Protein AF-A0A2S6TN36-F1 (afdb_monomer)

Radius of gyration: 25.81 Å; Cα contacts (8 Å, |Δi|>4): 346; chains: 1; bounding box: 67×60×68 Å

pLDDT: mean 84.04, std 7.65, range [55.16, 95.88]

Structure (mmCIF, N/CA/C/O backbone):
data_AF-A0A2S6TN36-F1
#
_entry.id   AF-A0A2S6TN36-F1
#
loop_
_atom_site.group_PDB
_atom_site.id
_atom_site.type_symbol
_atom_site.label_atom_id
_atom_site.label_alt_id
_atom_site.label_comp_id
_atom_site.label_asym_id
_atom_site.label_entity_id
_atom_site.label_seq_id
_atom_site.pdbx_PDB_ins_code
_atom_site.Cartn_x
_atom_site.Cartn_y
_atom_site.Cartn_z
_atom_site.occupancy
_atom_site.B_iso_or_equiv
_atom_site.auth_seq_id
_atom_site.auth_comp_id
_atom_site.auth_asym_id
_atom_site.auth_atom_id
_atom_site.pdbx_PDB_model_num
ATOM 1 N N . MET A 1 1 ? -30.135 15.710 3.992 1.00 55.16 1 MET A N 1
ATOM 2 C CA . MET A 1 1 ? -29.813 14.956 2.765 1.00 55.16 1 MET A CA 1
ATOM 3 C C . MET A 1 1 ? -31.102 14.691 2.030 1.00 55.16 1 MET A C 1
ATOM 5 O O . MET A 1 1 ? -32.088 14.342 2.669 1.00 55.16 1 MET A O 1
ATOM 9 N N . THR A 1 2 ? -31.108 14.921 0.726 1.00 71.19 2 THR A N 1
ATOM 10 C CA . THR A 1 2 ? -32.263 14.632 -0.133 1.00 71.19 2 THR A CA 1
ATOM 11 C C . THR A 1 2 ? -32.357 13.126 -0.406 1.00 71.19 2 THR A C 1
ATOM 13 O O . THR A 1 2 ? -31.357 12.411 -0.353 1.00 71.19 2 THR A O 1
ATOM 16 N N . GLU A 1 3 ? -33.552 12.616 -0.699 1.00 70.38 3 GLU A N 1
ATOM 17 C CA . GLU A 1 3 ? -33.799 11.188 -0.969 1.00 70.38 3 GLU A CA 1
ATOM 18 C C . GLU A 1 3 ? -32.934 10.645 -2.130 1.00 70.38 3 GLU A C 1
ATOM 20 O O . GLU A 1 3 ? -32.438 9.517 -2.090 1.00 70.38 3 GLU A O 1
ATOM 25 N N . ALA A 1 4 ? -32.641 11.499 -3.116 1.00 69.06 4 ALA A N 1
ATOM 26 C CA . ALA A 1 4 ? -31.731 11.206 -4.222 1.00 69.06 4 ALA A CA 1
ATOM 27 C C . ALA A 1 4 ? -30.261 11.039 -3.783 1.00 69.06 4 ALA A C 1
ATOM 29 O O . ALA A 1 4 ? -29.560 10.168 -4.303 1.00 69.06 4 ALA A O 1
ATOM 30 N N . GLU A 1 5 ? -29.782 11.831 -2.817 1.00 67.56 5 GLU A N 1
ATOM 31 C CA . GLU A 1 5 ? -28.425 11.688 -2.266 1.00 67.56 5 GLU A CA 1
ATOM 32 C C . GLU A 1 5 ? -28.276 10.374 -1.498 1.00 67.56 5 GLU A C 1
ATOM 34 O O . GLU A 1 5 ? -27.270 9.684 -1.661 1.00 67.56 5 GLU A O 1
ATOM 39 N N . ASN A 1 6 ? -29.306 9.994 -0.739 1.00 72.19 6 ASN A N 1
ATOM 40 C CA . ASN A 1 6 ? -29.321 8.757 0.038 1.00 72.19 6 ASN A CA 1
ATOM 41 C C . ASN A 1 6 ? -29.332 7.516 -0.878 1.00 72.19 6 ASN A C 1
ATOM 43 O O . ASN A 1 6 ? -28.585 6.560 -0.669 1.00 72.19 6 ASN A O 1
ATOM 47 N N . ASN A 1 7 ? -30.107 7.551 -1.969 1.00 76.50 7 ASN A N 1
ATOM 48 C CA . ASN A 1 7 ? -30.096 6.491 -2.983 1.00 76.50 7 ASN A CA 1
ATOM 49 C C . ASN A 1 7 ? -28.749 6.379 -3.709 1.00 76.50 7 ASN A C 1
ATOM 51 O O . ASN A 1 7 ? -28.271 5.268 -3.948 1.00 76.50 7 ASN A O 1
ATOM 55 N N . ARG A 1 8 ? -28.101 7.510 -4.019 1.00 75.50 8 ARG A N 1
ATOM 56 C CA . ARG A 1 8 ? -26.767 7.515 -4.637 1.00 75.50 8 ARG A CA 1
ATOM 57 C C . ARG A 1 8 ? -25.705 6.950 -3.694 1.00 75.50 8 ARG A C 1
ATOM 59 O O . ARG A 1 8 ? -24.849 6.189 -4.134 1.00 75.50 8 ARG A O 1
ATOM 66 N N . GLU A 1 9 ? -25.766 7.285 -2.410 1.00 75.75 9 GLU A N 1
ATOM 67 C CA . GLU A 1 9 ? -24.851 6.755 -1.397 1.00 75.75 9 GLU A CA 1
ATOM 68 C C . GLU A 1 9 ? -25.010 5.241 -1.223 1.00 75.75 9 GLU A C 1
ATOM 70 O O . GLU A 1 9 ? -24.028 4.500 -1.283 1.00 75.75 9 GLU A O 1
ATOM 75 N N . ASN A 1 10 ? -26.253 4.765 -1.141 1.00 81.06 10 ASN A N 1
ATOM 76 C CA . ASN A 1 10 ? -26.555 3.337 -1.092 1.00 81.06 10 ASN A CA 1
ATOM 77 C C . ASN A 1 10 ? -26.059 2.593 -2.339 1.00 81.06 10 ASN A C 1
ATOM 79 O O . ASN A 1 10 ? -25.555 1.476 -2.230 1.00 81.06 10 ASN A O 1
ATOM 83 N N . PHE A 1 11 ? -26.174 3.198 -3.523 1.00 86.50 11 PHE A N 1
ATOM 84 C CA . PHE A 1 11 ? -25.671 2.609 -4.762 1.00 86.50 11 PHE A CA 1
ATOM 85 C C . PHE A 1 11 ? -24.143 2.488 -4.769 1.00 86.50 11 PHE A C 1
ATOM 87 O O . PHE A 1 11 ? -23.618 1.415 -5.064 1.00 86.50 11 PHE A O 1
ATOM 94 N N . VAL A 1 12 ? -23.418 3.543 -4.384 1.00 86.06 12 VAL A N 1
ATOM 95 C CA . VAL A 1 12 ? -21.949 3.486 -4.354 1.00 86.06 12 VAL A CA 1
ATOM 96 C C . VAL A 1 12 ? -21.447 2.509 -3.294 1.00 86.06 12 VAL A C 1
ATOM 98 O O . VAL A 1 12 ? -20.518 1.752 -3.562 1.00 86.06 12 VAL A O 1
ATOM 101 N N . ASN A 1 13 ? -22.089 2.455 -2.128 1.00 85.62 13 ASN A N 1
ATOM 102 C CA . ASN A 1 13 ? -21.731 1.488 -1.093 1.00 85.62 13 ASN A CA 1
ATOM 103 C C . ASN A 1 13 ? -21.953 0.046 -1.576 1.00 85.62 13 ASN A C 1
ATOM 105 O O . ASN A 1 13 ? -21.109 -0.814 -1.335 1.00 85.62 13 ASN A O 1
ATOM 109 N N . LYS A 1 14 ? -23.028 -0.223 -2.330 1.00 88.50 14 LYS A N 1
ATOM 110 C CA . LYS A 1 14 ? -23.242 -1.532 -2.971 1.00 88.50 14 LYS A CA 1
ATOM 111 C C . LYS A 1 14 ? -22.146 -1.872 -3.981 1.00 88.50 14 LYS A C 1
ATOM 113 O O . LYS A 1 14 ? -21.678 -3.005 -3.984 1.00 88.50 14 LYS A O 1
ATOM 118 N N . ILE A 1 15 ? -21.706 -0.910 -4.796 1.00 91.06 15 ILE A N 1
ATOM 119 C CA . ILE A 1 15 ? -20.583 -1.116 -5.727 1.00 91.06 15 ILE A CA 1
ATOM 120 C C . ILE A 1 15 ? -19.295 -1.415 -4.959 1.00 91.06 15 ILE A C 1
ATOM 122 O O . ILE A 1 15 ? -18.601 -2.370 -5.293 1.00 91.06 15 ILE A O 1
ATOM 126 N N . ALA A 1 16 ? -18.982 -0.637 -3.921 1.00 89.31 16 ALA A N 1
ATOM 127 C CA . ALA A 1 16 ? -17.786 -0.847 -3.112 1.00 89.31 16 ALA A CA 1
ATOM 128 C C . ALA A 1 16 ? -17.790 -2.233 -2.446 1.00 89.31 16 ALA A C 1
ATOM 130 O O . ALA A 1 16 ? -16.772 -2.919 -2.456 1.00 89.31 16 ALA A O 1
ATOM 131 N N . LEU A 1 17 ? -18.944 -2.681 -1.941 1.00 88.12 17 LEU A N 1
ATOM 132 C CA . LEU A 1 17 ? -19.118 -4.028 -1.391 1.00 88.12 17 LEU A CA 1
ATOM 133 C C . LEU A 1 17 ? -18.956 -5.116 -2.456 1.00 88.12 17 LEU A C 1
ATOM 135 O O . LEU A 1 17 ? -18.307 -6.124 -2.198 1.00 88.12 17 LEU A O 1
ATOM 139 N N . PHE A 1 18 ? -19.506 -4.913 -3.654 1.00 91.31 18 PHE A N 1
ATOM 140 C CA . PHE A 1 18 ? -19.362 -5.856 -4.762 1.00 91.31 18 PHE A CA 1
ATOM 141 C C . PHE A 1 18 ? -17.903 -5.978 -5.228 1.00 91.31 18 PHE A C 1
ATOM 143 O O . PHE A 1 18 ? -17.390 -7.085 -5.376 1.00 91.31 18 PHE A O 1
ATOM 150 N N . LEU A 1 19 ? -17.201 -4.853 -5.385 1.00 90.75 19 LEU A N 1
ATOM 151 C CA . LEU A 1 19 ? -15.771 -4.840 -5.701 1.00 90.75 19 LEU A CA 1
ATOM 152 C C . LEU A 1 19 ? -14.937 -5.456 -4.573 1.00 90.75 19 LEU A C 1
ATOM 154 O O . LEU A 1 19 ? -14.010 -6.213 -4.845 1.00 90.75 19 LEU A O 1
ATOM 158 N N . GLY A 1 20 ? -15.289 -5.185 -3.314 1.00 87.81 20 GLY A N 1
ATOM 159 C CA . GLY A 1 20 ? -14.674 -5.822 -2.151 1.00 87.81 20 GLY A CA 1
ATOM 160 C C . GLY A 1 20 ? -14.864 -7.337 -2.148 1.00 87.81 20 GLY A C 1
ATOM 161 O O . GLY A 1 20 ? -13.922 -8.073 -1.870 1.00 87.81 20 GLY A O 1
ATOM 162 N N . PHE A 1 21 ? -16.047 -7.821 -2.530 1.00 89.12 21 PHE A N 1
ATOM 163 C CA . PHE A 1 21 ? -16.302 -9.249 -2.694 1.00 89.12 21 PHE A CA 1
ATOM 164 C C . PHE A 1 21 ? -15.431 -9.857 -3.802 1.00 89.12 21 PHE A C 1
ATOM 166 O O . PHE A 1 21 ? -14.801 -10.886 -3.572 1.00 89.12 21 PHE A O 1
ATOM 173 N N . ILE A 1 22 ? -15.321 -9.199 -4.963 1.00 90.06 22 ILE A N 1
ATOM 174 C CA . ILE A 1 22 ? -14.420 -9.632 -6.046 1.00 90.06 22 ILE A CA 1
ATOM 175 C C . ILE A 1 22 ? -12.972 -9.702 -5.553 1.00 90.06 22 ILE A C 1
ATOM 177 O O . ILE A 1 22 ? -12.303 -10.705 -5.785 1.00 90.06 22 ILE A O 1
ATOM 181 N N . LEU A 1 23 ? -12.501 -8.675 -4.843 1.00 89.38 23 LEU A N 1
ATOM 182 C CA . LEU A 1 23 ? -11.147 -8.620 -4.294 1.00 89.38 23 LEU A CA 1
ATOM 183 C C . LEU A 1 23 ? -10.876 -9.782 -3.326 1.00 89.38 23 LEU A C 1
ATOM 185 O O . LEU A 1 23 ? -9.823 -10.413 -3.389 1.00 89.38 23 LEU A O 1
ATOM 189 N N . VAL A 1 24 ? -11.845 -10.107 -2.466 1.00 86.00 24 VAL A N 1
ATOM 190 C CA . VAL A 1 24 ? -11.758 -11.258 -1.559 1.00 86.00 24 VAL A CA 1
ATOM 191 C C . VAL A 1 24 ? -11.708 -12.572 -2.336 1.00 86.00 24 VAL A C 1
ATOM 193 O O . VAL A 1 24 ? -10.852 -13.406 -2.052 1.00 86.00 24 VAL A O 1
ATOM 196 N N . VAL A 1 25 ? -12.576 -12.763 -3.332 1.00 86.75 25 VAL A N 1
ATOM 197 C CA . VAL A 1 25 ? -12.582 -13.975 -4.171 1.00 86.75 25 VAL A CA 1
ATOM 198 C C . VAL A 1 25 ? -11.260 -14.124 -4.923 1.00 86.75 25 VAL A C 1
ATOM 200 O O . VAL A 1 25 ? -10.687 -15.209 -4.943 1.00 86.75 25 VAL A O 1
ATOM 203 N N . MET A 1 26 ? -10.742 -13.031 -5.481 1.00 87.25 26 MET A N 1
ATOM 204 C CA . MET A 1 26 ? -9.456 -12.977 -6.173 1.00 87.25 26 MET A CA 1
ATOM 205 C C . MET A 1 26 ? -8.299 -13.370 -5.238 1.00 87.25 26 MET A C 1
ATOM 207 O O . MET A 1 26 ? -7.482 -14.223 -5.592 1.00 87.25 26 MET A O 1
ATOM 211 N N . GLY A 1 27 ? -8.262 -12.818 -4.020 1.00 86.69 27 GLY A N 1
ATOM 212 C CA . GLY A 1 27 ? -7.275 -13.178 -2.998 1.00 86.69 27 GLY A CA 1
ATOM 213 C C . GLY A 1 27 ? -7.393 -14.634 -2.533 1.00 86.69 27 GLY A C 1
ATOM 214 O O . GLY A 1 27 ? -6.384 -15.325 -2.404 1.00 86.69 27 GLY A O 1
ATOM 215 N N . MET A 1 28 ? -8.611 -15.140 -2.336 1.00 85.38 28 MET A N 1
ATOM 216 C CA . MET A 1 28 ? -8.856 -16.534 -1.944 1.00 85.38 28 MET A CA 1
ATOM 217 C C . MET A 1 28 ? -8.462 -17.521 -3.044 1.00 85.38 28 MET A C 1
ATOM 219 O O . MET A 1 28 ? -7.835 -18.533 -2.747 1.00 85.38 28 MET A O 1
ATOM 223 N N . ALA A 1 29 ? -8.771 -17.213 -4.307 1.00 84.06 29 ALA A N 1
ATOM 224 C CA . ALA A 1 29 ? -8.358 -18.025 -5.448 1.00 84.06 29 ALA A CA 1
ATOM 225 C C . ALA A 1 29 ? -6.828 -18.124 -5.528 1.00 84.06 29 ALA A C 1
ATOM 227 O O . ALA A 1 29 ? -6.285 -19.217 -5.661 1.00 84.06 29 ALA A O 1
ATOM 228 N N . ASN A 1 30 ? -6.118 -17.007 -5.331 1.00 86.75 30 ASN A N 1
ATOM 229 C CA . ASN A 1 30 ? -4.655 -17.013 -5.318 1.00 86.75 30 ASN A CA 1
ATOM 230 C C . ASN A 1 30 ? -4.068 -17.945 -4.239 1.00 86.75 30 ASN A C 1
ATOM 232 O O . ASN A 1 30 ? -3.049 -18.595 -4.472 1.00 86.75 30 ASN A O 1
ATOM 236 N N . ASN A 1 31 ? -4.737 -18.032 -3.086 1.00 85.25 31 ASN A N 1
ATOM 237 C CA . ASN A 1 31 ? -4.329 -18.836 -1.933 1.00 85.25 31 ASN A CA 1
ATOM 238 C C . ASN A 1 31 ? -4.938 -20.244 -1.901 1.00 85.25 31 ASN A C 1
ATOM 240 O O . ASN A 1 31 ? -4.781 -20.952 -0.904 1.00 85.25 31 ASN A O 1
ATOM 244 N N . LEU A 1 32 ? -5.635 -20.670 -2.959 1.00 81.69 32 LEU A N 1
ATOM 245 C CA . LEU A 1 32 ? -6.211 -22.006 -3.006 1.00 81.69 32 LEU A CA 1
ATOM 246 C C . LEU A 1 32 ? -5.077 -23.047 -2.906 1.00 81.69 32 LEU A C 1
ATOM 248 O O . LEU A 1 32 ? -4.131 -23.001 -3.702 1.00 81.69 32 LEU A O 1
ATOM 252 N N . PRO A 1 33 ? -5.129 -23.985 -1.941 1.00 73.81 33 PRO A N 1
ATOM 253 C CA . PRO A 1 33 ? -4.127 -25.033 -1.853 1.00 73.81 33 PRO A CA 1
ATOM 254 C C . PRO A 1 33 ? -4.154 -25.882 -3.127 1.00 73.81 33 PRO A C 1
ATOM 256 O O . PRO A 1 33 ? -5.208 -26.106 -3.723 1.00 73.81 33 PRO A O 1
ATOM 259 N N . ASN A 1 34 ? -2.988 -26.382 -3.537 1.00 70.88 34 ASN A N 1
ATOM 260 C CA . ASN A 1 34 ? -2.887 -27.287 -4.678 1.00 70.88 34 ASN A CA 1
ATOM 261 C C . ASN A 1 34 ? -3.509 -28.635 -4.300 1.00 70.88 34 ASN A C 1
ATOM 263 O O . ASN A 1 34 ? -2.826 -29.503 -3.763 1.00 70.88 34 ASN A O 1
ATOM 267 N N . VAL A 1 35 ? -4.809 -28.793 -4.548 1.00 71.44 35 VAL A N 1
ATOM 268 C CA . VAL A 1 35 ? -5.506 -30.068 -4.379 1.00 71.44 35 VAL A CA 1
ATOM 269 C C . VAL A 1 35 ? -5.094 -30.990 -5.535 1.00 71.44 35 VAL A C 1
ATOM 271 O O . VAL A 1 35 ? -5.377 -30.658 -6.693 1.00 71.44 35 VAL A O 1
ATOM 274 N N . PRO A 1 36 ? -4.424 -32.127 -5.266 1.00 67.12 36 PRO A N 1
ATOM 275 C CA . PRO A 1 36 ? -4.052 -33.083 -6.308 1.00 67.12 36 PRO A CA 1
ATOM 276 C C . PRO A 1 36 ? -5.294 -33.542 -7.089 1.00 67.12 36 PRO A C 1
ATOM 278 O O . PRO A 1 36 ? -6.312 -33.869 -6.484 1.00 67.12 36 PRO A O 1
ATOM 281 N N . GLY A 1 37 ? -5.235 -33.537 -8.424 1.00 69.56 37 GLY A N 1
ATOM 282 C CA . GLY A 1 37 ? -6.325 -33.984 -9.306 1.00 69.56 37 GLY A CA 1
ATOM 283 C C . GLY A 1 37 ? -7.449 -32.969 -9.578 1.00 69.56 37 GLY A C 1
ATOM 284 O O . GLY A 1 37 ? -8.198 -33.146 -10.538 1.00 69.56 37 GLY A O 1
ATOM 285 N N . LEU A 1 38 ? -7.562 -31.869 -8.819 1.00 72.06 38 LEU A N 1
ATOM 286 C CA . LEU A 1 38 ? -8.576 -30.829 -9.076 1.00 72.06 38 LEU A CA 1
ATOM 287 C C . LEU A 1 38 ? -8.327 -30.121 -10.418 1.00 72.06 38 LEU A C 1
ATOM 289 O O . LEU A 1 38 ? -9.256 -29.867 -11.180 1.00 72.06 38 LEU A O 1
ATOM 293 N N . VAL A 1 39 ? -7.057 -29.844 -10.722 1.00 69.56 39 VAL A N 1
ATOM 294 C CA . VAL A 1 39 ? -6.650 -29.185 -11.971 1.00 69.56 39 VAL A CA 1
ATOM 295 C C . VAL A 1 39 ? -6.839 -30.110 -13.177 1.00 69.56 39 VAL A C 1
ATOM 297 O O . VAL A 1 39 ? -7.346 -29.652 -14.197 1.00 69.56 39 VAL A O 1
ATOM 300 N N . GLU A 1 40 ? -6.506 -31.404 -13.060 1.00 70.19 40 GLU A N 1
ATOM 301 C CA . GLU A 1 40 ? -6.838 -32.406 -14.089 1.00 70.19 40 GLU A CA 1
ATOM 302 C C . GLU A 1 40 ? -8.349 -32.453 -14.340 1.00 70.19 40 GLU A C 1
ATOM 304 O O . GLU A 1 40 ? -8.782 -32.398 -15.485 1.00 70.19 40 GLU A O 1
ATOM 309 N N . THR A 1 41 ? -9.158 -32.486 -13.276 1.00 70.75 41 THR A N 1
ATOM 310 C CA . THR A 1 41 ? -10.623 -32.584 -13.385 1.00 70.75 41 THR A CA 1
ATOM 311 C C . THR A 1 41 ? -11.228 -31.375 -14.100 1.00 70.75 41 THR A C 1
ATOM 313 O O . THR A 1 41 ? -12.142 -31.529 -14.903 1.00 70.75 41 THR A O 1
ATOM 316 N N . ILE A 1 42 ? -10.704 -30.171 -13.854 1.00 69.06 42 ILE A N 1
ATOM 317 C CA . ILE A 1 42 ? -11.184 -28.940 -14.500 1.00 69.06 42 ILE A CA 1
ATOM 318 C C . ILE A 1 42 ? -10.757 -28.877 -15.971 1.00 69.06 42 ILE A C 1
ATOM 320 O O . ILE A 1 42 ? -11.533 -28.426 -16.811 1.00 69.06 42 ILE A O 1
ATOM 324 N N . ARG A 1 43 ? -9.560 -29.375 -16.303 1.00 65.81 43 ARG A N 1
ATOM 325 C CA . ARG A 1 43 ? -9.079 -29.468 -17.692 1.00 65.81 43 ARG A CA 1
ATOM 326 C C . ARG A 1 43 ? -9.842 -30.493 -18.531 1.00 65.81 43 ARG A C 1
ATOM 328 O O . ARG A 1 43 ? -9.856 -30.364 -19.745 1.00 65.81 43 ARG A O 1
ATOM 335 N N . LEU A 1 44 ? -10.489 -31.475 -17.901 1.00 72.62 44 LEU A N 1
ATOM 336 C CA . LEU A 1 44 ? -11.351 -32.454 -18.574 1.00 72.62 44 LEU A CA 1
ATOM 337 C C . LEU A 1 44 ? -12.733 -31.889 -18.954 1.00 72.62 44 LEU A C 1
ATOM 339 O O . LEU A 1 44 ? -13.488 -32.562 -19.654 1.00 72.62 44 LEU A O 1
ATOM 343 N N . ILE A 1 45 ? -13.088 -30.677 -18.504 1.00 76.00 45 ILE A N 1
ATOM 344 C CA . ILE A 1 45 ? -14.345 -30.019 -18.878 1.00 76.00 45 ILE A CA 1
ATOM 345 C C . ILE A 1 45 ? -14.172 -29.376 -20.267 1.00 76.00 45 ILE A C 1
ATOM 347 O O . ILE A 1 45 ? -13.340 -28.472 -20.413 1.00 76.00 45 ILE A O 1
ATOM 351 N N . PRO A 1 46 ? -14.966 -29.776 -21.283 1.00 64.06 46 PRO A N 1
ATOM 352 C CA . PRO A 1 46 ? -14.858 -29.221 -22.629 1.00 64.06 46 PRO A CA 1
ATOM 353 C C . PRO A 1 46 ? -15.052 -27.699 -22.611 1.00 64.06 46 PRO A C 1
ATOM 355 O O . PRO A 1 46 ? -16.078 -27.206 -22.143 1.00 64.06 46 PRO A O 1
ATOM 358 N N . GLY A 1 47 ? -14.061 -26.955 -23.111 1.00 65.38 47 GLY A N 1
ATOM 359 C CA . GLY A 1 47 ? -14.071 -25.485 -23.159 1.00 65.38 47 GLY A CA 1
ATOM 360 C C . GLY A 1 47 ? -13.302 -24.773 -22.037 1.00 65.38 47 GLY A C 1
ATOM 361 O O . GLY A 1 47 ? -13.153 -23.555 -22.105 1.00 65.38 47 GLY A O 1
ATOM 362 N N . LEU A 1 48 ? -12.775 -25.496 -21.039 1.00 60.69 48 LEU A N 1
ATOM 363 C CA . LEU A 1 48 ? -11.948 -24.935 -19.953 1.00 60.69 48 LEU A CA 1
ATOM 364 C C . LEU A 1 48 ? -10.446 -25.267 -20.078 1.00 60.69 48 LEU A C 1
ATOM 366 O O . LEU A 1 48 ? -9.657 -24.893 -19.210 1.00 60.69 48 LEU A O 1
ATOM 370 N N . GLU A 1 49 ? -10.024 -25.912 -21.168 1.00 56.66 49 GLU A N 1
ATOM 371 C CA . GLU A 1 49 ? -8.636 -26.355 -21.406 1.00 56.66 49 GLU A CA 1
ATOM 372 C C . GLU A 1 49 ? -7.607 -25.207 -21.404 1.00 56.66 49 GLU A C 1
ATOM 374 O O . GLU A 1 49 ? -6.443 -25.416 -21.063 1.00 56.66 49 GLU A O 1
ATOM 379 N N . GLY A 1 50 ? -8.043 -23.986 -21.733 1.00 60.19 50 GLY A N 1
ATOM 380 C CA . GLY A 1 50 ? -7.213 -22.778 -21.763 1.00 60.19 50 GLY A CA 1
ATOM 381 C C . GLY A 1 50 ? -7.239 -21.928 -20.488 1.00 60.19 50 GLY A C 1
ATOM 382 O O . GLY A 1 50 ? -6.709 -20.817 -20.508 1.00 60.19 50 GLY A O 1
ATOM 383 N N . LEU A 1 51 ? -7.875 -22.377 -19.398 1.00 59.12 51 LEU A N 1
ATOM 384 C CA . LEU A 1 51 ? -7.946 -21.561 -18.185 1.00 59.12 51 LEU A CA 1
ATOM 385 C C . LEU A 1 51 ? -6.552 -21.342 -17.562 1.00 59.12 51 LEU A C 1
ATOM 387 O O . LEU A 1 51 ? -5.784 -22.300 -17.407 1.00 59.12 51 LEU A O 1
ATOM 391 N N . PRO A 1 52 ? -6.225 -20.098 -17.155 1.00 59.91 52 PRO A N 1
ATOM 392 C CA . PRO A 1 52 ? -5.004 -19.803 -16.413 1.00 59.91 52 PRO A CA 1
ATOM 393 C C . PRO A 1 52 ? -4.959 -20.575 -15.083 1.00 59.91 52 PRO A C 1
ATOM 395 O O . PRO A 1 52 ? -5.971 -21.092 -14.606 1.00 59.91 52 PRO A O 1
ATOM 398 N N . ARG A 1 53 ? -3.763 -20.667 -14.480 1.00 64.31 53 ARG A N 1
ATOM 399 C CA . ARG A 1 53 ? -3.546 -21.343 -13.185 1.00 64.31 53 ARG A CA 1
ATOM 400 C C . ARG A 1 53 ? -4.606 -20.899 -12.166 1.00 64.31 53 ARG A C 1
ATOM 402 O O . ARG A 1 53 ? -4.799 -19.708 -11.978 1.00 64.31 53 ARG A O 1
ATOM 409 N N . LEU A 1 54 ? -5.265 -21.855 -11.507 1.00 64.00 54 LEU A N 1
ATOM 410 C CA . LEU A 1 54 ? -6.334 -21.599 -10.525 1.00 64.00 54 LEU A CA 1
ATOM 411 C C . LEU A 1 54 ? -5.826 -21.028 -9.192 1.00 64.00 54 LEU A C 1
ATOM 413 O O . LEU A 1 54 ? -6.610 -20.474 -8.428 1.00 64.00 54 LEU A O 1
ATOM 417 N N . SER A 1 55 ? -4.534 -21.192 -8.911 1.00 72.06 55 SER A N 1
ATOM 418 C CA . SER A 1 55 ? -3.855 -20.753 -7.693 1.00 72.06 55 SER A CA 1
ATOM 419 C C . SER A 1 55 ? -2.450 -20.253 -8.027 1.00 72.06 55 SER A C 1
ATOM 421 O O . SER A 1 55 ? -1.888 -20.620 -9.065 1.00 72.06 55 SER A O 1
ATOM 423 N N . LYS A 1 56 ? -1.870 -19.440 -7.132 1.00 74.81 56 LYS A N 1
ATOM 424 C CA . LYS A 1 56 ? -0.520 -18.868 -7.277 1.00 74.81 56 LYS A CA 1
ATOM 425 C C . LYS A 1 56 ? -0.338 -18.151 -8.616 1.00 74.81 56 LYS A C 1
ATOM 427 O O . LYS A 1 56 ? 0.465 -18.562 -9.461 1.00 74.81 56 LYS A O 1
ATOM 432 N N . TYR A 1 57 ? -1.118 -17.092 -8.803 1.00 82.12 57 TYR A N 1
ATOM 433 C CA . TYR A 1 57 ? -0.971 -16.215 -9.955 1.00 82.12 57 TYR A CA 1
ATOM 434 C C . TYR A 1 57 ? 0.417 -15.578 -9.970 1.00 82.12 57 TYR A C 1
ATOM 436 O O . TYR A 1 57 ? 1.047 -15.396 -8.929 1.00 82.12 57 TYR A O 1
ATOM 444 N N . ASN A 1 58 ? 0.864 -15.219 -11.168 1.00 85.88 58 ASN A N 1
ATOM 445 C CA . ASN A 1 58 ? 2.088 -14.469 -11.400 1.00 85.88 58 ASN A CA 1
ATOM 446 C C . ASN A 1 58 ? 2.042 -13.125 -10.639 1.00 85.88 58 ASN A C 1
ATOM 448 O O . ASN A 1 58 ? 1.216 -12.267 -10.989 1.00 85.88 58 ASN A O 1
ATOM 452 N N . PRO A 1 59 ? 2.861 -12.944 -9.580 1.00 84.56 59 PRO A N 1
ATOM 453 C CA . PRO A 1 59 ? 2.813 -11.766 -8.714 1.00 84.56 59 PRO A CA 1
ATOM 454 C C . PRO A 1 59 ? 2.981 -10.447 -9.470 1.00 84.56 59 PRO A C 1
ATOM 456 O O . PRO A 1 59 ? 2.288 -9.476 -9.168 1.00 84.56 59 PRO A O 1
ATOM 459 N N . GLU A 1 60 ? 3.821 -10.450 -10.503 1.00 85.75 60 GLU A N 1
ATOM 460 C CA . GLU A 1 60 ? 4.179 -9.293 -11.317 1.00 85.75 60 GLU A CA 1
ATOM 461 C C . GLU A 1 60 ? 2.984 -8.661 -12.056 1.00 85.75 60 GLU A C 1
ATOM 463 O O . GLU A 1 60 ? 2.978 -7.465 -12.330 1.00 85.75 60 GLU A O 1
ATOM 468 N N . TYR A 1 61 ? 1.920 -9.424 -12.320 1.00 87.81 61 TYR A N 1
ATOM 469 C CA . TYR A 1 61 ? 0.672 -8.892 -12.885 1.00 87.81 61 TYR A CA 1
ATOM 470 C C . TYR A 1 61 ? -0.449 -8.842 -11.848 1.00 87.81 61 TYR A C 1
ATOM 472 O O . TYR A 1 61 ? -1.281 -7.934 -11.848 1.00 87.81 61 TYR A O 1
ATOM 480 N N . PHE A 1 62 ? -0.486 -9.811 -10.936 1.00 89.38 62 PHE A N 1
ATOM 481 C CA . PHE A 1 62 ? -1.564 -9.937 -9.966 1.00 89.38 62 PHE A CA 1
ATOM 482 C C . PHE A 1 62 ? -1.538 -8.829 -8.899 1.00 89.38 62 PHE A C 1
ATOM 484 O O . PHE A 1 62 ? -2.589 -8.285 -8.546 1.00 89.38 62 PHE A O 1
ATOM 491 N N . PHE A 1 63 ? -0.358 -8.456 -8.397 1.00 90.62 63 PHE A N 1
ATOM 492 C CA . PHE A 1 63 ? -0.207 -7.412 -7.380 1.00 90.62 63 PHE A CA 1
ATOM 493 C C . PHE A 1 63 ? -0.622 -6.014 -7.850 1.00 90.62 63 PHE A C 1
ATOM 495 O O . PHE A 1 63 ? -1.423 -5.399 -7.140 1.00 90.62 63 PHE A O 1
ATOM 502 N N . PRO A 1 64 ? -0.197 -5.501 -9.022 1.00 91.75 64 PRO A N 1
ATOM 503 C CA . PRO A 1 64 ? -0.652 -4.188 -9.485 1.00 91.75 64 PRO A CA 1
ATOM 504 C C . PRO A 1 64 ? -2.167 -4.127 -9.741 1.00 91.75 64 PRO A C 1
ATOM 506 O O . PRO A 1 64 ? -2.802 -3.107 -9.452 1.00 91.75 64 PRO A O 1
ATOM 509 N N . ILE A 1 65 ? -2.778 -5.220 -10.219 1.00 91.38 65 ILE A N 1
ATOM 510 C CA . ILE A 1 65 ? -4.239 -5.306 -10.383 1.00 91.38 65 ILE A CA 1
ATOM 511 C C . ILE A 1 65 ? -4.920 -5.251 -9.013 1.00 91.38 65 ILE A C 1
ATOM 513 O O . ILE A 1 65 ? -5.812 -4.431 -8.800 1.00 91.38 65 ILE A O 1
ATOM 517 N N . THR A 1 66 ? -4.465 -6.072 -8.064 1.00 91.44 66 THR A N 1
ATOM 518 C CA . THR A 1 66 ? -4.995 -6.094 -6.691 1.00 91.44 66 THR A CA 1
ATOM 519 C C . THR A 1 66 ? -4.895 -4.714 -6.044 1.00 91.44 66 THR A C 1
ATOM 521 O O . THR A 1 66 ? -5.876 -4.211 -5.498 1.00 91.44 66 THR A O 1
ATOM 524 N N . PHE A 1 67 ? -3.734 -4.066 -6.156 1.00 93.00 67 PHE A N 1
ATOM 525 C CA . PHE A 1 67 ? -3.502 -2.719 -5.645 1.00 93.00 67 PHE A CA 1
ATOM 526 C C . PHE A 1 67 ? -4.472 -1.699 -6.255 1.00 93.00 67 PHE A C 1
ATOM 528 O O . PHE A 1 67 ? -5.091 -0.922 -5.529 1.00 93.00 67 PHE A O 1
ATOM 535 N N . SER A 1 68 ? -4.685 -1.754 -7.572 1.00 92.75 68 SER A N 1
ATOM 536 C CA . SER A 1 68 ? -5.647 -0.887 -8.262 1.00 92.75 68 SER A CA 1
ATOM 537 C C . SER A 1 68 ? -7.073 -1.091 -7.740 1.00 92.75 68 SER A C 1
ATOM 539 O O . SER A 1 68 ? -7.760 -0.117 -7.432 1.00 92.75 68 SER A O 1
ATOM 541 N N . PHE A 1 69 ? -7.509 -2.343 -7.556 1.00 92.06 69 PHE A N 1
ATOM 542 C CA . PHE A 1 69 ? -8.811 -2.655 -6.955 1.00 92.06 69 PHE A CA 1
ATOM 543 C C . PHE A 1 69 ? -8.935 -2.103 -5.529 1.00 92.06 69 PHE A C 1
ATOM 545 O O . PHE A 1 69 ? -9.951 -1.493 -5.193 1.00 92.06 69 PHE A O 1
ATOM 552 N N . MET A 1 70 ? -7.900 -2.273 -4.700 1.00 92.25 70 MET A N 1
ATOM 553 C CA . MET A 1 70 ? -7.872 -1.748 -3.331 1.00 92.25 70 MET A CA 1
ATOM 554 C C . MET A 1 70 ? -8.022 -0.223 -3.302 1.00 92.25 70 MET A C 1
ATOM 556 O O . MET A 1 70 ? -8.805 0.300 -2.507 1.00 92.25 70 MET A O 1
ATOM 560 N N . VAL A 1 71 ? -7.322 0.493 -4.188 1.00 93.12 71 VAL A N 1
ATOM 561 C CA . VAL A 1 71 ? -7.438 1.953 -4.297 1.00 93.12 71 VAL A CA 1
ATOM 562 C C . VAL A 1 71 ? -8.842 2.360 -4.740 1.00 93.12 71 VAL A C 1
ATOM 564 O O . VAL A 1 71 ? -9.436 3.231 -4.107 1.00 93.12 71 VAL A O 1
ATOM 567 N N . VAL A 1 72 ? -9.414 1.706 -5.758 1.00 92.88 72 VAL A N 1
ATOM 568 C CA . VAL A 1 72 ? -10.788 1.984 -6.218 1.00 92.88 72 VAL A CA 1
ATOM 569 C C . VAL A 1 72 ? -11.781 1.852 -5.064 1.00 92.88 72 VAL A C 1
ATOM 571 O O . VAL A 1 72 ? -12.570 2.765 -4.822 1.00 92.88 72 VAL A O 1
ATOM 574 N N . ILE A 1 73 ? -11.721 0.748 -4.315 1.00 91.69 73 ILE A N 1
ATOM 575 C CA . ILE A 1 73 ? -12.610 0.505 -3.171 1.00 91.69 73 ILE A CA 1
ATOM 576 C C . ILE A 1 73 ? -12.423 1.587 -2.099 1.00 91.69 73 ILE A C 1
ATOM 578 O O . ILE A 1 73 ? -13.409 2.120 -1.586 1.00 91.69 73 ILE A O 1
ATOM 582 N N . SER A 1 74 ? -11.175 1.954 -1.799 1.00 90.81 74 SER A N 1
ATOM 583 C CA . SER A 1 74 ? -10.848 2.997 -0.822 1.00 90.81 74 SER A CA 1
ATOM 584 C C . SER A 1 74 ? -11.428 4.362 -1.216 1.00 90.81 74 SER A C 1
ATOM 586 O O . SER A 1 74 ? -12.088 5.013 -0.404 1.00 90.81 74 SER A O 1
ATOM 588 N N . VAL A 1 75 ? -11.279 4.774 -2.480 1.00 91.31 75 VAL A N 1
ATOM 589 C CA . VAL A 1 75 ? -11.827 6.049 -2.973 1.00 91.31 75 VAL A CA 1
ATOM 590 C C . VAL A 1 75 ? -13.356 6.037 -2.965 1.00 91.31 75 VAL A C 1
ATOM 592 O O . VAL A 1 75 ? -13.977 7.015 -2.547 1.00 91.31 75 VAL A O 1
ATOM 595 N N . LEU A 1 76 ? -13.991 4.927 -3.356 1.00 89.81 76 LEU A N 1
ATOM 596 C CA . LEU A 1 76 ? -15.451 4.804 -3.292 1.00 89.81 76 LEU A CA 1
ATOM 597 C C . LEU A 1 76 ? -15.982 4.893 -1.853 1.00 89.81 76 LEU A C 1
ATOM 599 O O . LEU A 1 76 ? -17.075 5.432 -1.651 1.00 89.81 76 LEU A O 1
ATOM 603 N N . GLY A 1 77 ? -15.221 4.401 -0.872 1.00 86.50 77 GLY A N 1
ATOM 604 C CA . GLY A 1 77 ? -15.565 4.469 0.548 1.00 86.50 77 GLY A CA 1
ATOM 605 C C . GLY A 1 77 ? -15.311 5.836 1.195 1.00 86.50 77 GLY A C 1
ATOM 606 O O . GLY A 1 77 ? -16.113 6.275 2.014 1.00 86.50 77 GLY A O 1
ATOM 607 N N . ALA A 1 78 ? -14.234 6.532 0.817 1.00 88.19 78 ALA A N 1
ATOM 608 C CA . ALA A 1 78 ? -13.744 7.727 1.517 1.00 88.19 78 ALA A CA 1
ATOM 609 C C . ALA A 1 78 ? -13.640 9.005 0.652 1.00 88.19 78 ALA A C 1
ATOM 611 O O . ALA A 1 78 ? -12.952 9.952 1.034 1.00 88.19 78 ALA A O 1
ATOM 612 N N . SER A 1 79 ? -14.346 9.058 -0.482 1.00 90.50 79 SER A N 1
ATOM 613 C CA . SER A 1 79 ? -14.359 10.172 -1.450 1.00 90.50 79 SER A CA 1
ATOM 614 C C . SER A 1 79 ? -14.483 11.575 -0.820 1.00 90.50 79 SER A C 1
ATOM 616 O O . SER A 1 79 ? -15.427 11.888 -0.072 1.00 90.50 79 SER A O 1
ATOM 618 N N . PHE A 1 80 ? -13.560 12.473 -1.190 1.00 88.56 80 PHE A N 1
ATOM 619 C CA . PHE A 1 80 ? -13.627 13.889 -0.823 1.00 88.56 80 PHE A CA 1
ATOM 620 C C . PHE A 1 80 ? -14.725 14.604 -1.599 1.00 88.56 80 PHE A C 1
ATOM 622 O O . PHE A 1 80 ? -15.453 15.414 -1.016 1.00 88.56 80 PHE A O 1
ATOM 629 N N . ALA A 1 81 ? -14.893 14.273 -2.884 1.00 87.56 81 ALA A N 1
ATOM 630 C CA . ALA A 1 81 ? -15.936 14.850 -3.727 1.00 87.56 81 ALA A CA 1
ATOM 631 C C . ALA A 1 81 ? -17.335 14.656 -3.124 1.00 87.56 81 ALA A C 1
ATOM 633 O O . ALA A 1 81 ? -18.149 15.582 -3.141 1.00 87.56 81 ALA A O 1
ATOM 634 N N . ARG A 1 82 ? -17.604 13.481 -2.535 1.00 86.38 82 ARG A N 1
ATOM 635 C CA . ARG A 1 82 ? -18.870 13.210 -1.838 1.00 86.38 82 ARG A CA 1
ATOM 636 C C . ARG A 1 82 ? -18.999 14.032 -0.561 1.00 86.38 82 ARG A C 1
ATOM 638 O O . ARG A 1 82 ? -20.030 14.663 -0.350 1.00 86.38 82 ARG A O 1
ATOM 645 N N . THR A 1 83 ? -17.952 14.051 0.264 1.00 86.62 83 THR A N 1
ATOM 646 C CA . THR A 1 83 ? -17.965 14.773 1.548 1.00 86.62 83 THR A CA 1
ATOM 647 C C . THR A 1 83 ? -18.209 16.275 1.349 1.00 86.62 83 THR A C 1
ATOM 649 O O . THR A 1 83 ? -18.899 16.909 2.143 1.00 86.62 83 THR A O 1
ATOM 652 N N . TRP A 1 84 ? -17.636 16.863 0.297 1.00 88.19 84 TRP A N 1
ATOM 653 C CA . TRP A 1 84 ? -17.699 18.303 0.033 1.00 88.19 84 TRP A CA 1
ATOM 654 C C . TRP A 1 84 ? -18.728 18.692 -1.029 1.00 88.19 84 TRP A C 1
ATOM 656 O O . TRP A 1 84 ? -18.678 19.801 -1.558 1.00 88.19 84 TRP A O 1
ATOM 666 N N . TRP A 1 85 ? -19.690 17.817 -1.329 1.00 82.69 85 TRP A N 1
ATOM 667 C CA . TRP A 1 85 ? -20.684 18.081 -2.369 1.00 82.69 85 TRP A CA 1
ATOM 668 C C . TRP A 1 85 ? -21.586 19.287 -2.059 1.00 82.69 85 TRP A C 1
ATOM 670 O O . TRP A 1 85 ? -21.969 20.019 -2.969 1.00 82.69 85 TRP A O 1
ATOM 680 N N . THR A 1 86 ? -21.878 19.520 -0.777 1.00 85.56 86 THR A N 1
ATOM 681 C CA . THR A 1 86 ? -22.716 20.625 -0.274 1.00 85.56 86 THR A CA 1
ATOM 682 C C . THR A 1 86 ? -21.928 21.901 0.050 1.00 85.56 86 THR A C 1
ATOM 684 O O . THR A 1 86 ? -22.514 22.909 0.439 1.00 85.56 86 THR A O 1
ATOM 687 N N . GLN A 1 87 ? -20.600 21.871 -0.088 1.00 89.44 87 GLN A N 1
ATOM 688 C CA . GLN A 1 87 ? -19.709 23.004 0.179 1.00 89.44 87 GLN A CA 1
ATOM 689 C C . GLN A 1 87 ? -19.625 23.936 -1.050 1.00 89.44 87 GLN A C 1
ATOM 691 O O . GLN A 1 87 ? -20.015 23.547 -2.155 1.00 89.44 87 GLN A O 1
ATOM 696 N N . PRO A 1 88 ? -19.102 25.170 -0.900 1.00 91.50 88 PRO A N 1
ATOM 697 C CA . PRO A 1 88 ? -18.905 26.089 -2.022 1.00 91.50 88 PRO A CA 1
ATOM 698 C C . PRO A 1 88 ? -18.067 25.484 -3.160 1.00 91.50 88 PRO A C 1
ATOM 700 O O . PRO A 1 88 ? -17.238 24.594 -2.953 1.00 91.50 88 PRO A O 1
ATOM 703 N N . ILE A 1 89 ? -18.253 26.013 -4.374 1.00 91.12 89 ILE A N 1
ATOM 704 C CA . ILE A 1 89 ? -17.751 25.411 -5.622 1.00 91.12 89 ILE A CA 1
ATOM 705 C C . ILE A 1 89 ? -16.238 25.146 -5.634 1.00 91.12 89 ILE A C 1
ATOM 707 O O . ILE A 1 89 ? -15.801 24.135 -6.179 1.00 91.12 89 ILE A O 1
ATOM 711 N N . HIS A 1 90 ? -15.439 25.990 -4.977 1.00 92.00 90 HIS A N 1
ATOM 712 C CA . HIS A 1 90 ? -13.990 25.801 -4.864 1.00 92.00 90 HIS A CA 1
ATOM 713 C C . HIS A 1 90 ? -13.627 24.544 -4.051 1.00 92.00 90 HIS A C 1
ATOM 715 O O . HIS A 1 90 ? -12.729 23.801 -4.430 1.00 92.00 90 HIS A O 1
ATOM 721 N N . LYS A 1 91 ? -14.358 24.237 -2.971 1.00 89.81 91 LYS A N 1
ATOM 722 C CA . LYS A 1 91 ? -14.142 23.003 -2.197 1.00 89.81 91 LYS A CA 1
ATOM 723 C C . LYS A 1 91 ? -14.669 21.777 -2.925 1.00 89.81 91 LYS A C 1
ATOM 725 O O . LYS A 1 91 ? -14.041 20.725 -2.878 1.00 89.81 91 LYS A O 1
ATOM 730 N N . ARG A 1 92 ? -15.793 21.907 -3.631 1.00 89.81 92 ARG A N 1
ATOM 731 C CA . ARG A 1 92 ? -16.342 20.808 -4.433 1.00 89.81 92 ARG A CA 1
ATOM 732 C C . ARG A 1 92 ? -15.401 20.417 -5.578 1.00 89.81 92 ARG A C 1
ATOM 734 O O . ARG A 1 92 ? -15.154 19.233 -5.783 1.00 89.81 92 ARG A O 1
ATOM 741 N N . THR A 1 93 ? -14.859 21.398 -6.299 1.00 90.62 93 THR A N 1
ATOM 742 C CA . THR A 1 93 ? -13.877 21.165 -7.375 1.00 90.62 93 THR A CA 1
ATOM 743 C C . THR A 1 93 ? -12.573 20.589 -6.832 1.00 90.62 93 THR A C 1
ATOM 745 O O . THR A 1 93 ? -12.076 19.622 -7.401 1.00 90.62 93 THR A O 1
ATOM 748 N N . LEU A 1 94 ? -12.082 21.084 -5.689 1.00 93.44 94 LEU A N 1
ATOM 749 C CA . LEU A 1 94 ? -10.923 20.506 -5.004 1.00 93.44 94 LEU A CA 1
ATOM 750 C C . LEU A 1 94 ? -11.149 19.035 -4.618 1.00 93.44 94 LEU A C 1
ATOM 752 O O . LEU A 1 94 ? -10.271 18.208 -4.835 1.00 93.44 94 LEU A O 1
ATOM 756 N N . GLY A 1 95 ? -12.326 18.692 -4.085 1.00 91.12 95 GLY A N 1
ATOM 757 C CA . GLY A 1 95 ? -12.657 17.309 -3.732 1.00 91.12 95 GLY A CA 1
ATOM 758 C C . GLY A 1 95 ? -12.639 16.373 -4.943 1.00 91.12 95 GLY A C 1
ATOM 759 O O . GLY A 1 95 ? -12.052 15.301 -4.877 1.00 91.12 95 GLY A O 1
ATOM 760 N N . ILE A 1 96 ? -13.211 16.802 -6.072 1.00 92.06 96 ILE A N 1
ATOM 761 C CA . ILE A 1 96 ? -13.161 16.035 -7.329 1.00 92.06 96 ILE A CA 1
ATOM 762 C C . ILE A 1 96 ? -11.719 15.902 -7.831 1.00 92.06 96 ILE A C 1
ATOM 764 O O . ILE A 1 96 ? -11.318 14.819 -8.244 1.00 92.06 96 ILE A O 1
ATOM 768 N N . ALA A 1 97 ? -10.932 16.978 -7.772 1.00 94.62 97 ALA A N 1
ATOM 769 C CA . ALA A 1 97 ? -9.538 16.956 -8.198 1.00 94.62 97 ALA A CA 1
ATOM 770 C C . ALA A 1 97 ? -8.696 15.970 -7.372 1.00 94.62 97 ALA A C 1
ATOM 772 O O . ALA A 1 97 ? -7.874 15.262 -7.945 1.00 94.62 97 ALA A O 1
ATOM 773 N N . LEU A 1 98 ? -8.926 15.882 -6.057 1.00 93.44 98 LEU A N 1
ATOM 774 C CA . LEU A 1 98 ? -8.252 14.918 -5.181 1.00 93.44 98 LEU A CA 1
ATOM 775 C C . LEU A 1 98 ? -8.670 13.468 -5.472 1.00 93.44 98 LEU A C 1
ATOM 777 O O . LEU A 1 98 ? -7.826 12.580 -5.508 1.00 93.44 98 LEU A O 1
ATOM 781 N N . ASP A 1 99 ? -9.961 13.207 -5.690 1.00 93.38 99 ASP A N 1
ATOM 782 C CA . ASP A 1 99 ? -10.465 11.889 -6.119 1.00 93.38 99 ASP A CA 1
ATOM 783 C C . ASP A 1 99 ? -9.846 11.442 -7.445 1.00 93.38 99 ASP A C 1
ATOM 785 O O . ASP A 1 99 ? -9.338 10.325 -7.547 1.00 93.38 99 ASP A O 1
ATOM 789 N N . VAL A 1 100 ? -9.800 12.327 -8.438 1.00 94.62 100 VAL A N 1
ATOM 790 C CA . VAL A 1 100 ? -9.180 12.030 -9.733 1.00 94.62 100 VAL A CA 1
ATOM 791 C C . VAL A 1 100 ? -7.663 11.871 -9.609 1.00 94.62 100 VAL A C 1
ATOM 793 O O . VAL A 1 100 ? -7.097 10.989 -10.254 1.00 94.62 100 VAL A O 1
ATOM 796 N N . SER A 1 101 ? -6.992 12.672 -8.775 1.00 95.44 101 SER A N 1
ATOM 797 C CA . SER A 1 101 ? -5.534 12.608 -8.641 1.00 95.44 101 SER A CA 1
ATOM 798 C C . SER A 1 101 ? -5.055 11.283 -8.053 1.00 95.44 101 SER A C 1
ATOM 800 O O . SER A 1 101 ? -4.051 10.765 -8.536 1.00 95.44 101 SER A O 1
ATOM 802 N N . VAL A 1 102 ? -5.784 10.689 -7.095 1.00 95.00 102 VAL A N 1
ATOM 803 C CA . VAL A 1 102 ? -5.473 9.335 -6.602 1.00 95.00 102 VAL A CA 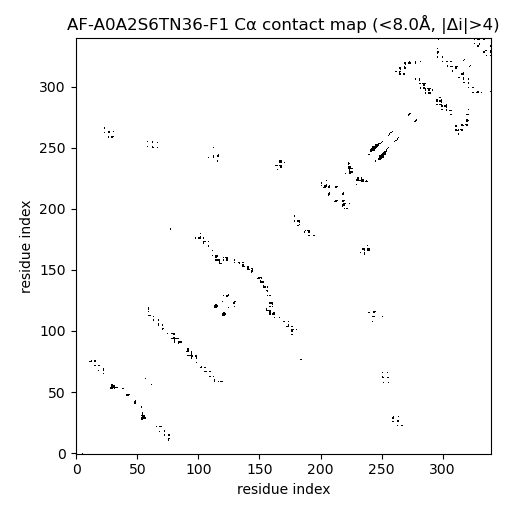1
ATOM 804 C C . VAL A 1 102 ? -5.580 8.297 -7.709 1.00 95.00 102 VAL A C 1
ATOM 806 O O . VAL A 1 102 ? -4.679 7.481 -7.867 1.00 95.00 102 VAL A O 1
ATOM 809 N N . PHE A 1 103 ? -6.644 8.331 -8.509 1.00 94.56 103 PHE A N 1
ATOM 810 C CA . PHE A 1 103 ? -6.782 7.372 -9.603 1.00 94.56 103 PHE A CA 1
ATOM 811 C C . PHE A 1 103 ? -5.667 7.517 -10.635 1.00 94.56 103 PHE A C 1
ATOM 813 O O . PHE A 1 103 ? -5.057 6.522 -11.028 1.00 94.56 103 PHE A O 1
ATOM 820 N N . LEU A 1 104 ? -5.365 8.752 -11.039 1.00 95.44 104 LEU A N 1
ATOM 821 C CA . LEU A 1 104 ? -4.303 9.026 -12.002 1.00 95.44 104 LEU A CA 1
ATOM 822 C C . LEU A 1 104 ? -2.939 8.584 -11.475 1.00 95.44 104 LEU A C 1
ATOM 824 O O . LEU A 1 104 ? -2.212 7.898 -12.189 1.00 95.44 104 LEU A O 1
ATOM 828 N N . ILE A 1 105 ? -2.597 8.923 -10.228 1.00 95.88 105 ILE A N 1
ATOM 829 C CA . ILE A 1 105 ? -1.291 8.553 -9.679 1.00 95.88 105 ILE A CA 1
ATOM 830 C C . ILE A 1 105 ? -1.169 7.043 -9.481 1.00 95.88 105 ILE A C 1
ATOM 832 O O . ILE A 1 105 ? -0.092 6.498 -9.686 1.00 95.88 105 ILE A O 1
ATOM 836 N N . THR A 1 106 ? -2.258 6.338 -9.163 1.00 95.06 106 THR A N 1
ATOM 837 C CA . THR A 1 106 ? -2.261 4.872 -9.095 1.00 95.06 106 THR A CA 1
ATOM 838 C C . THR A 1 106 ? -2.024 4.237 -10.458 1.00 95.06 106 THR A C 1
ATOM 840 O O . THR A 1 106 ? -1.186 3.345 -10.553 1.00 95.06 106 THR A O 1
ATOM 843 N N . ILE A 1 107 ? -2.680 4.721 -11.519 1.00 95.00 107 ILE A N 1
ATOM 844 C CA . ILE A 1 107 ? -2.425 4.251 -12.892 1.00 95.00 107 ILE A CA 1
ATOM 845 C C . ILE A 1 107 ? -0.956 4.471 -13.262 1.00 95.00 107 ILE A C 1
ATOM 847 O O . ILE A 1 107 ? -0.305 3.574 -13.789 1.00 95.00 107 ILE A O 1
ATOM 851 N N . VAL A 1 108 ? -0.425 5.650 -12.943 1.00 94.19 108 VAL A N 1
ATOM 852 C CA . VAL A 1 108 ? 0.965 6.016 -13.218 1.00 94.19 108 VAL A CA 1
ATOM 853 C C . VAL A 1 108 ? 1.948 5.135 -12.435 1.00 94.19 108 VAL A C 1
ATOM 855 O O . VAL A 1 108 ? 2.890 4.618 -13.023 1.00 94.19 108 VAL A O 1
ATOM 858 N N . VAL A 1 109 ? 1.718 4.899 -11.141 1.00 93.56 109 VAL A N 1
ATOM 859 C CA . VAL A 1 109 ? 2.554 4.014 -10.308 1.00 93.56 109 VAL A CA 1
ATOM 860 C C . VAL A 1 109 ? 2.528 2.576 -10.824 1.00 93.56 109 VAL A C 1
ATOM 862 O O . VAL A 1 109 ? 3.576 1.941 -10.900 1.00 93.56 109 VAL A O 1
ATOM 865 N N . VAL A 1 110 ? 1.357 2.068 -11.216 1.00 93.94 110 VAL A N 1
ATOM 866 C CA . VAL A 1 110 ? 1.220 0.727 -11.804 1.00 93.94 110 VAL A CA 1
ATOM 867 C C . VAL A 1 110 ? 1.939 0.635 -13.148 1.00 93.94 110 VAL A C 1
ATOM 869 O O . VAL A 1 110 ? 2.633 -0.346 -13.397 1.00 93.94 110 VAL A O 1
ATOM 872 N N . ALA A 1 111 ? 1.822 1.656 -13.997 1.00 92.31 111 ALA A N 1
ATOM 873 C CA . ALA A 1 111 ? 2.537 1.701 -15.266 1.00 92.31 111 ALA A CA 1
ATOM 874 C C . ALA A 1 111 ? 4.055 1.708 -15.048 1.00 92.31 111 ALA A C 1
ATOM 876 O O . ALA A 1 111 ? 4.746 0.881 -15.632 1.00 92.31 111 ALA A O 1
ATOM 877 N N . VAL A 1 112 ? 4.568 2.569 -14.160 1.00 92.00 112 VAL A N 1
ATOM 878 C CA . VAL A 1 112 ? 5.996 2.595 -13.802 1.00 92.00 112 VAL A CA 1
ATOM 879 C C . VAL A 1 112 ? 6.445 1.246 -13.262 1.00 92.00 112 VAL A C 1
ATOM 881 O O . VAL A 1 112 ? 7.478 0.749 -13.685 1.00 92.00 112 VAL A O 1
ATOM 884 N N . TYR A 1 113 ? 5.660 0.612 -12.392 1.00 91.88 113 TYR A N 1
ATOM 885 C CA . TYR A 1 113 ? 5.976 -0.722 -11.895 1.00 91.88 113 TYR A CA 1
ATOM 886 C C . TYR A 1 113 ? 6.113 -1.746 -13.027 1.00 91.88 113 TYR A C 1
ATOM 888 O O . TYR A 1 113 ? 7.121 -2.434 -13.090 1.00 91.88 113 TYR A O 1
ATOM 896 N N . LEU A 1 114 ? 5.158 -1.816 -13.958 1.00 90.88 114 LEU A N 1
ATOM 897 C CA . LEU A 1 114 ? 5.225 -2.766 -15.077 1.00 90.88 114 LEU A CA 1
ATOM 898 C C . LEU A 1 114 ? 6.379 -2.467 -16.048 1.00 90.88 114 LEU A C 1
ATOM 900 O O . LEU A 1 114 ? 6.925 -3.384 -16.659 1.00 90.88 114 LEU A O 1
ATOM 904 N N . ILE A 1 115 ? 6.746 -1.195 -16.204 1.00 90.12 115 ILE A N 1
ATOM 905 C CA . ILE A 1 115 ? 7.881 -0.766 -17.031 1.00 90.12 115 ILE A CA 1
ATOM 906 C C . ILE A 1 115 ? 9.210 -1.150 -16.375 1.00 90.12 115 ILE A C 1
ATOM 908 O O . ILE A 1 115 ? 10.108 -1.627 -17.056 1.00 90.12 115 ILE A O 1
ATOM 912 N N . GLU A 1 116 ? 9.327 -0.952 -15.064 1.00 88.81 116 GLU A N 1
ATOM 913 C CA . GLU A 1 116 ? 10.584 -1.067 -14.323 1.00 88.81 116 GLU A CA 1
ATOM 914 C C . GLU A 1 116 ? 10.822 -2.447 -13.709 1.00 88.81 116 GLU A C 1
ATOM 916 O O . GLU A 1 116 ? 11.931 -2.721 -13.263 1.00 88.81 116 GLU A O 1
ATOM 921 N N . HIS A 1 117 ? 9.803 -3.297 -13.601 1.00 88.62 117 HIS A N 1
ATOM 922 C CA . HIS A 1 117 ? 9.935 -4.593 -12.946 1.00 88.62 117 HIS A CA 1
ATOM 923 C C . HIS A 1 117 ? 10.671 -5.591 -13.850 1.00 88.62 117 HIS A C 1
ATOM 925 O O . HIS A 1 117 ? 10.236 -5.850 -14.974 1.00 88.62 117 HIS A O 1
ATOM 931 N N . ASP A 1 118 ? 11.743 -6.195 -13.330 1.00 83.38 118 ASP A N 1
ATOM 932 C CA . ASP A 1 118 ? 12.704 -7.008 -14.098 1.00 83.38 118 ASP A CA 1
ATOM 933 C C . ASP A 1 118 ? 12.036 -8.205 -14.821 1.00 83.38 118 ASP A C 1
ATOM 935 O O . ASP A 1 118 ? 12.413 -8.610 -15.926 1.00 83.38 118 ASP A O 1
ATOM 939 N N . GLN A 1 119 ? 10.949 -8.748 -14.260 1.00 83.62 119 GLN A N 1
ATOM 940 C CA . GLN A 1 119 ? 10.197 -9.849 -14.881 1.00 83.62 119 GLN A CA 1
ATOM 941 C C . GLN A 1 119 ? 9.287 -9.407 -16.041 1.00 83.62 119 GLN A C 1
ATOM 943 O O . GLN A 1 119 ? 8.969 -10.220 -16.908 1.00 83.62 119 GLN A O 1
ATOM 948 N N . VAL A 1 120 ? 8.870 -8.137 -16.090 1.00 84.62 120 VAL A N 1
ATOM 949 C CA . VAL A 1 120 ? 7.905 -7.638 -17.087 1.00 84.62 120 VAL A CA 1
ATOM 950 C C . VAL A 1 120 ? 8.595 -6.768 -18.131 1.00 84.62 120 VAL A C 1
ATOM 952 O O . VAL A 1 120 ? 8.556 -7.121 -19.306 1.00 84.62 120 VAL A O 1
ATOM 955 N N . CYS A 1 121 ? 9.299 -5.703 -17.737 1.00 85.94 121 CYS A N 1
ATOM 956 C CA . CYS A 1 121 ? 9.871 -4.695 -18.644 1.00 85.94 121 CYS A CA 1
ATOM 957 C C . CYS A 1 121 ? 8.907 -4.345 -19.797 1.00 85.94 121 CYS A C 1
ATOM 959 O O . CYS A 1 121 ? 9.169 -4.652 -20.962 1.00 85.94 121 CYS A O 1
ATOM 961 N N . LEU A 1 122 ? 7.740 -3.776 -19.470 1.00 86.56 122 LEU A N 1
ATOM 962 C CA . LEU A 1 122 ? 6.603 -3.657 -20.397 1.00 86.56 122 LEU A CA 1
ATOM 963 C C . LEU A 1 122 ? 6.965 -2.985 -21.734 1.00 86.56 122 LEU A C 1
ATOM 965 O O . LEU A 1 122 ? 6.522 -3.442 -22.785 1.00 86.56 122 LEU A O 1
ATOM 969 N N . ILE A 1 123 ? 7.779 -1.924 -21.715 1.00 86.62 123 ILE A N 1
ATOM 970 C CA . ILE A 1 123 ? 8.207 -1.237 -22.945 1.00 86.62 123 ILE A CA 1
ATOM 971 C C . ILE A 1 123 ? 9.065 -2.166 -23.808 1.00 86.62 123 ILE A C 1
ATOM 973 O O . ILE A 1 123 ? 8.820 -2.265 -25.007 1.00 86.62 123 ILE A O 1
ATOM 977 N N . ASP A 1 124 ? 9.998 -2.897 -23.201 1.00 82.06 124 ASP A N 1
ATOM 978 C CA . ASP A 1 124 ? 10.909 -3.800 -23.910 1.00 82.06 124 ASP A CA 1
ATOM 979 C C . ASP A 1 124 ? 10.186 -5.018 -24.504 1.00 82.06 124 ASP A C 1
ATOM 981 O O . ASP A 1 124 ? 10.613 -5.574 -25.519 1.00 82.06 124 ASP A O 1
ATOM 985 N N . GLN A 1 125 ? 9.071 -5.438 -23.894 1.00 83.00 125 GLN A N 1
ATOM 986 C CA . GLN A 1 125 ? 8.174 -6.436 -24.483 1.00 83.00 125 GLN A CA 1
ATOM 987 C C . GLN A 1 125 ? 7.476 -5.897 -25.734 1.00 83.00 125 GLN A C 1
ATOM 989 O O . GLN A 1 125 ? 7.401 -6.600 -26.741 1.00 83.00 125 GLN A O 1
ATOM 994 N N . PHE A 1 126 ? 6.987 -4.654 -25.693 1.00 87.69 126 PHE A N 1
ATOM 995 C CA . PHE A 1 126 ? 6.313 -4.031 -26.834 1.00 87.69 126 PHE A CA 1
ATOM 996 C C . PHE A 1 126 ? 7.261 -3.698 -27.988 1.00 87.69 126 PHE A C 1
ATOM 998 O O . PHE A 1 126 ? 6.864 -3.808 -29.147 1.00 87.69 126 PHE A O 1
ATOM 1005 N N . THR A 1 127 ? 8.502 -3.303 -27.702 1.00 84.69 127 THR A N 1
ATOM 1006 C CA . THR A 1 127 ? 9.511 -3.001 -28.730 1.00 84.69 127 THR A CA 1
ATOM 1007 C C . THR A 1 127 ? 10.169 -4.256 -29.310 1.00 84.69 127 THR A C 1
ATOM 1009 O O . THR A 1 127 ? 10.847 -4.166 -30.330 1.00 84.69 127 THR A O 1
ATOM 1012 N N . GLY A 1 128 ? 9.971 -5.427 -28.690 1.00 83.06 128 GLY A N 1
ATOM 1013 C CA . GLY A 1 128 ? 10.622 -6.687 -29.071 1.00 83.06 128 GLY A CA 1
ATOM 1014 C C . GLY A 1 128 ? 12.079 -6.799 -28.606 1.00 83.06 128 GLY A C 1
ATOM 1015 O O . GLY A 1 128 ? 12.722 -7.826 -28.824 1.00 83.06 128 GLY A O 1
ATOM 1016 N N . GLU A 1 129 ? 12.587 -5.777 -27.919 1.00 83.38 129 GLU A N 1
ATOM 1017 C CA . GLU A 1 129 ? 13.957 -5.689 -27.422 1.00 83.38 129 GLU A CA 1
ATOM 1018 C C . GLU A 1 129 ? 14.250 -6.782 -26.387 1.00 83.38 129 GLU A C 1
ATOM 1020 O O . GLU A 1 129 ? 15.292 -7.436 -26.430 1.00 83.38 129 GLU A O 1
ATOM 1025 N N . ARG A 1 130 ? 13.268 -7.087 -25.530 1.00 81.69 130 ARG A N 1
ATOM 1026 C CA . ARG A 1 130 ? 13.374 -8.165 -24.537 1.00 81.69 130 ARG A CA 1
ATOM 1027 C C . ARG A 1 130 ? 13.593 -9.530 -25.196 1.00 81.69 130 ARG A C 1
ATOM 1029 O O . ARG A 1 130 ? 14.391 -10.325 -24.712 1.00 81.69 130 ARG A O 1
ATOM 1036 N N . ALA A 1 131 ? 12.906 -9.804 -26.307 1.00 80.69 131 ALA A N 1
ATOM 1037 C CA . ALA A 1 131 ? 13.051 -11.068 -27.032 1.00 80.69 131 ALA A CA 1
ATOM 1038 C C . ALA A 1 131 ? 14.429 -11.182 -27.703 1.00 80.69 131 ALA A C 1
ATOM 1040 O O . ALA A 1 131 ? 15.009 -12.266 -27.738 1.00 80.69 131 ALA A O 1
ATOM 1041 N N . ARG A 1 132 ? 14.966 -10.057 -28.192 1.00 83.88 132 ARG A N 1
ATOM 1042 C CA . ARG A 1 132 ? 16.315 -9.980 -28.758 1.00 83.88 132 ARG A CA 1
ATOM 1043 C C . ARG A 1 132 ? 17.383 -10.282 -27.708 1.00 83.88 132 ARG A C 1
ATOM 1045 O O . ARG A 1 132 ? 18.232 -11.133 -27.952 1.00 83.88 132 ARG A O 1
ATOM 1052 N N . LEU A 1 133 ? 17.302 -9.636 -26.544 1.00 82.75 133 LEU A N 1
ATOM 1053 C CA . LEU A 1 133 ? 18.265 -9.815 -25.454 1.00 82.75 133 LEU A CA 1
ATOM 1054 C C . LEU A 1 133 ? 18.223 -11.228 -24.874 1.00 82.75 133 LEU A C 1
ATOM 1056 O O . LEU A 1 133 ? 19.270 -11.851 -24.737 1.00 82.75 133 LEU A O 1
ATOM 1060 N N . MET A 1 134 ? 17.028 -11.790 -24.652 1.00 82.69 134 MET A N 1
ATOM 1061 C CA . MET A 1 134 ? 16.914 -13.186 -24.218 1.00 82.69 134 MET A CA 1
ATOM 1062 C C . MET A 1 134 ? 17.547 -14.157 -25.220 1.00 82.69 134 MET A C 1
ATOM 1064 O O . MET A 1 134 ? 18.199 -15.108 -24.812 1.00 82.69 134 MET A O 1
ATOM 1068 N N . ALA A 1 135 ? 17.389 -13.935 -26.530 1.00 82.56 135 ALA A N 1
ATOM 1069 C CA . ALA A 1 135 ? 18.005 -14.798 -27.539 1.00 82.56 135 ALA A CA 1
ATOM 1070 C C . ALA A 1 135 ? 19.541 -14.695 -27.544 1.00 82.56 135 ALA A C 1
ATOM 1072 O O . ALA A 1 135 ? 20.223 -15.690 -27.798 1.00 82.56 135 ALA A O 1
ATOM 1073 N N . GLU A 1 136 ? 20.080 -13.510 -27.255 1.00 84.38 136 GLU A N 1
ATOM 1074 C CA . GLU A 1 136 ? 21.518 -13.285 -27.127 1.00 84.38 136 GLU A CA 1
ATOM 1075 C C . GLU A 1 136 ? 22.081 -13.938 -25.856 1.00 84.38 136 GLU A C 1
ATOM 1077 O O . GLU A 1 136 ? 23.071 -14.668 -25.928 1.00 84.38 136 GLU A O 1
ATOM 1082 N N . ASP A 1 137 ? 21.414 -13.764 -24.714 1.00 82.88 137 ASP A N 1
ATOM 1083 C CA . ASP A 1 137 ? 21.794 -14.386 -23.443 1.00 82.88 137 ASP A CA 1
ATOM 1084 C C . ASP A 1 137 ? 21.699 -15.918 -23.521 1.00 82.88 137 ASP A C 1
ATOM 1086 O O . ASP A 1 137 ? 22.615 -16.614 -23.081 1.00 82.88 137 ASP A O 1
ATOM 1090 N N . ALA A 1 138 ? 20.670 -16.454 -24.190 1.00 81.44 138 ALA A N 1
ATOM 1091 C CA . ALA A 1 138 ? 20.526 -17.881 -24.481 1.00 81.44 138 ALA A CA 1
ATOM 1092 C C . ALA A 1 138 ? 21.704 -18.432 -25.296 1.00 81.44 138 ALA A C 1
ATOM 1094 O O . ALA A 1 138 ? 22.172 -19.553 -25.070 1.00 81.44 138 ALA A O 1
ATOM 1095 N N . ALA A 1 139 ? 22.165 -17.665 -26.289 1.00 82.38 139 ALA A N 1
ATOM 1096 C CA . ALA A 1 139 ? 23.295 -18.042 -27.128 1.00 82.38 139 ALA A CA 1
ATOM 1097 C C . ALA A 1 139 ? 24.599 -18.034 -26.319 1.00 82.38 139 ALA A C 1
ATOM 1099 O O . ALA A 1 139 ? 25.315 -19.037 -26.324 1.00 82.38 139 ALA A O 1
ATOM 1100 N N . ARG A 1 140 ? 24.850 -16.972 -25.538 1.00 82.31 140 ARG A N 1
ATOM 1101 C CA . ARG A 1 140 ? 26.017 -16.886 -24.645 1.00 82.31 140 ARG A CA 1
ATOM 1102 C C . ARG A 1 140 ? 26.013 -17.994 -23.592 1.00 82.31 140 ARG A C 1
ATOM 1104 O O . ARG A 1 140 ? 27.051 -18.600 -23.345 1.00 82.31 140 ARG A O 1
ATOM 1111 N N . ALA A 1 141 ? 24.858 -18.320 -23.012 1.00 81.12 141 ALA A N 1
ATOM 1112 C CA . ALA A 1 141 ? 24.728 -19.398 -22.034 1.00 81.12 141 ALA A CA 1
ATOM 1113 C C . ALA A 1 141 ? 25.058 -20.773 -22.643 1.00 81.12 141 ALA A C 1
ATOM 1115 O O . ALA A 1 141 ? 25.712 -21.591 -21.995 1.00 81.12 141 ALA A O 1
ATOM 1116 N N . LYS A 1 142 ? 24.671 -21.028 -23.903 1.00 82.31 142 LYS A N 1
ATOM 1117 C CA . LYS A 1 142 ? 25.044 -22.256 -24.632 1.00 82.31 142 LYS A CA 1
ATOM 1118 C C . LYS A 1 142 ? 26.541 -22.322 -24.925 1.00 82.31 142 LYS A C 1
ATOM 1120 O O . LYS A 1 142 ? 27.136 -23.386 -24.763 1.00 82.31 142 LYS A O 1
ATOM 1125 N N . GLU A 1 143 ? 27.152 -21.208 -25.322 1.00 82.69 143 GLU A N 1
ATOM 1126 C CA . GLU A 1 143 ? 28.602 -21.120 -25.534 1.00 82.69 143 GLU A CA 1
ATOM 1127 C C . GLU A 1 143 ? 29.373 -21.353 -24.228 1.00 82.69 143 GLU A C 1
ATOM 1129 O O . GLU A 1 143 ? 30.287 -22.176 -24.179 1.00 82.69 143 GLU A O 1
ATOM 1134 N N . GLN A 1 144 ? 28.956 -20.708 -23.138 1.00 82.06 144 GLN A N 1
ATOM 1135 C CA . GLN A 1 144 ? 29.540 -20.910 -21.812 1.00 82.06 144 GLN A CA 1
ATOM 1136 C C . GLN A 1 144 ? 29.359 -22.352 -21.327 1.00 82.06 144 GLN A C 1
ATOM 1138 O O . GLN A 1 144 ? 30.301 -22.942 -20.798 1.00 82.06 144 GLN A O 1
ATOM 1143 N N . ALA A 1 145 ? 28.192 -22.961 -21.550 1.00 83.00 145 ALA A N 1
ATOM 1144 C CA . ALA A 1 145 ? 27.956 -24.358 -21.202 1.00 83.00 145 ALA A CA 1
ATOM 1145 C C . ALA A 1 145 ? 28.850 -25.322 -21.999 1.00 83.00 145 ALA A C 1
ATOM 1147 O O . ALA A 1 145 ? 29.314 -26.318 -21.443 1.00 83.00 145 ALA A O 1
ATOM 1148 N N . ALA A 1 146 ? 29.144 -25.017 -23.267 1.00 83.62 146 ALA A N 1
ATOM 1149 C CA . ALA A 1 146 ? 30.068 -25.803 -24.085 1.00 83.62 146 ALA A CA 1
ATOM 1150 C C . ALA A 1 146 ? 31.528 -25.693 -23.606 1.00 83.62 146 ALA A C 1
ATOM 1152 O O . ALA A 1 146 ? 32.273 -26.667 -23.700 1.00 83.62 146 ALA A O 1
ATOM 1153 N N . ILE A 1 147 ? 31.931 -24.535 -23.071 1.00 84.62 147 ILE A N 1
ATOM 1154 C CA . ILE A 1 147 ? 33.294 -24.293 -22.570 1.00 84.62 147 ILE A CA 1
ATOM 1155 C C . ILE A 1 147 ? 33.495 -24.885 -21.170 1.00 84.62 147 ILE A C 1
ATOM 1157 O O . ILE A 1 147 ? 34.495 -25.552 -20.915 1.00 84.62 147 ILE A O 1
ATOM 1161 N N . PHE A 1 148 ? 32.560 -24.635 -20.252 1.00 82.75 148 PHE A N 1
ATOM 1162 C CA . PHE A 1 148 ? 32.709 -24.975 -18.833 1.00 82.75 148 PHE A CA 1
ATOM 1163 C C . PHE A 1 148 ? 32.033 -26.298 -18.441 1.00 82.75 148 PHE A C 1
ATOM 1165 O O . PHE A 1 148 ? 32.200 -26.757 -17.313 1.00 82.75 148 PHE A O 1
ATOM 1172 N N . GLY A 1 149 ? 31.282 -26.933 -19.349 1.00 78.94 149 GLY A N 1
ATOM 1173 C CA . GLY A 1 149 ? 30.631 -28.229 -19.116 1.00 78.94 149 GLY A CA 1
ATOM 1174 C C . GLY A 1 149 ? 29.464 -28.187 -18.122 1.00 78.94 149 GLY A C 1
ATOM 1175 O O . GLY A 1 149 ? 28.964 -29.235 -17.713 1.00 78.94 149 GLY A O 1
ATOM 1176 N N . THR A 1 150 ? 29.019 -26.994 -17.724 1.00 79.00 150 THR A N 1
ATOM 1177 C CA . THR A 1 150 ? 27.921 -26.772 -16.778 1.00 79.00 150 THR A CA 1
ATOM 1178 C C . THR A 1 150 ? 26.819 -25.951 -17.429 1.00 79.00 150 THR A C 1
ATOM 1180 O O . THR A 1 150 ? 27.090 -24.927 -18.049 1.00 79.00 150 THR A O 1
ATOM 1183 N N . VAL A 1 151 ? 25.563 -26.370 -17.265 1.00 75.44 151 VAL A N 1
ATOM 1184 C CA . VAL A 1 151 ? 24.408 -25.591 -17.729 1.00 75.44 151 VAL A CA 1
ATOM 1185 C C . VAL A 1 151 ? 24.235 -24.393 -16.800 1.00 75.44 151 VAL A C 1
ATOM 1187 O O . VAL A 1 151 ? 23.797 -24.547 -15.659 1.00 75.44 151 VAL A O 1
ATOM 1190 N N . PHE A 1 152 ? 24.604 -23.205 -17.275 1.00 70.50 152 PHE A N 1
ATOM 1191 C CA . PHE A 1 152 ? 24.311 -21.966 -16.566 1.00 70.50 152 PHE A CA 1
ATOM 1192 C C . PHE A 1 152 ? 22.820 -21.658 -16.681 1.00 70.50 152 PHE A C 1
ATOM 1194 O O . PHE A 1 152 ? 22.198 -21.879 -17.722 1.00 70.50 152 PHE A O 1
ATOM 1201 N N . LYS A 1 153 ? 22.233 -21.190 -15.579 1.00 68.56 153 LYS A N 1
ATOM 1202 C CA . LYS A 1 153 ? 20.845 -20.742 -15.572 1.00 68.56 153 LYS A CA 1
ATOM 1203 C C . LYS A 1 153 ? 20.774 -19.435 -16.355 1.00 68.56 153 LYS A C 1
ATOM 1205 O O . LYS A 1 153 ? 21.551 -18.529 -16.088 1.00 68.56 153 LYS A O 1
ATOM 1210 N N . GLU A 1 154 ? 19.846 -19.369 -17.297 1.00 67.25 154 GLU A N 1
ATOM 1211 C CA . GLU A 1 154 ? 19.552 -18.167 -18.073 1.00 67.25 154 GLU A CA 1
ATOM 1212 C C . GLU A 1 154 ? 19.154 -17.040 -17.108 1.00 67.25 154 GLU A C 1
ATOM 1214 O O . GLU 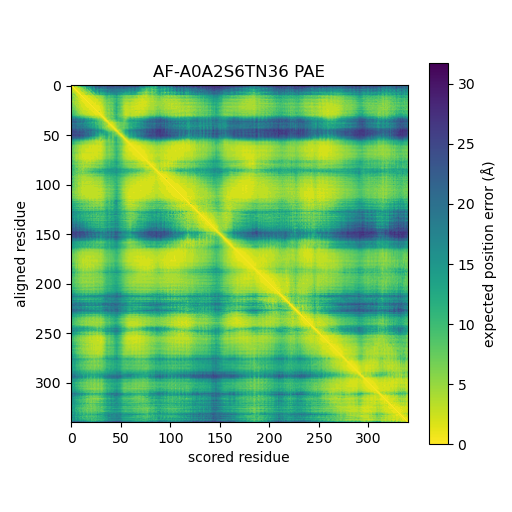A 1 154 ? 18.166 -17.156 -16.370 1.00 67.25 154 GLU A O 1
ATOM 1219 N N . GLU A 1 155 ? 19.984 -16.002 -17.033 1.00 70.12 155 GLU A N 1
ATOM 1220 C CA . GLU A 1 155 ? 19.675 -14.791 -16.281 1.00 70.12 155 GLU A CA 1
ATOM 1221 C C . GLU A 1 155 ? 18.740 -13.922 -17.121 1.00 70.12 155 GLU A C 1
ATOM 1223 O O . GLU A 1 155 ? 18.835 -13.876 -18.346 1.00 70.12 155 GLU A O 1
ATOM 1228 N N . LEU A 1 156 ? 17.776 -13.281 -16.463 1.00 73.50 156 LEU A N 1
ATOM 1229 C CA . LEU A 1 156 ? 16.871 -12.365 -17.146 1.00 73.50 156 LEU A CA 1
ATOM 1230 C C . LEU A 1 156 ? 17.610 -11.048 -17.397 1.00 73.50 156 LEU A C 1
ATOM 1232 O O . LEU A 1 156 ? 18.202 -10.529 -16.449 1.00 73.50 156 LEU A O 1
ATOM 1236 N N . PRO A 1 157 ? 17.555 -10.495 -18.621 1.00 77.31 157 PRO A N 1
ATOM 1237 C CA . PRO A 1 157 ? 18.202 -9.227 -18.914 1.00 77.31 157 PRO A CA 1
ATOM 1238 C C . PRO A 1 157 ? 17.526 -8.080 -18.159 1.00 77.31 157 PRO A C 1
ATOM 1240 O O . PRO A 1 157 ? 16.298 -8.054 -18.016 1.00 77.31 157 PRO A O 1
ATOM 1243 N N . ASP A 1 158 ? 18.333 -7.109 -17.734 1.00 80.38 158 ASP A N 1
ATOM 1244 C CA . ASP A 1 158 ? 17.850 -5.859 -17.149 1.00 80.38 158 ASP A CA 1
ATOM 1245 C C . ASP A 1 158 ? 16.997 -5.071 -18.157 1.00 80.38 158 ASP A C 1
ATOM 1247 O O . ASP A 1 158 ? 17.276 -5.055 -19.365 1.00 80.38 158 ASP A O 1
ATOM 1251 N N . CYS A 1 159 ? 15.977 -4.367 -17.651 1.00 81.69 159 CYS A N 1
ATOM 1252 C CA . CYS A 1 159 ? 15.137 -3.508 -18.484 1.00 81.69 159 CYS A CA 1
ATOM 1253 C C . CYS A 1 159 ? 15.971 -2.376 -19.111 1.00 81.69 159 CYS A C 1
ATOM 1255 O O . CYS A 1 159 ? 16.653 -1.627 -18.409 1.00 81.69 159 CYS A O 1
ATOM 1257 N N . GLN A 1 160 ? 15.874 -2.211 -20.428 1.00 82.94 160 GLN A N 1
ATOM 1258 C CA . GLN A 1 160 ? 16.604 -1.192 -21.184 1.00 82.94 160 GLN A CA 1
ATOM 1259 C C . GLN A 1 160 ? 15.866 0.148 -21.165 1.00 82.94 160 GLN A C 1
ATOM 1261 O O . GLN A 1 160 ? 16.459 1.197 -20.899 1.00 82.94 160 GLN A O 1
ATOM 1266 N N . ALA A 1 161 ? 14.556 0.133 -21.428 1.00 82.75 161 ALA A N 1
ATOM 1267 C CA . ALA A 1 161 ? 13.731 1.333 -21.409 1.00 82.75 161 ALA A CA 1
ATOM 1268 C C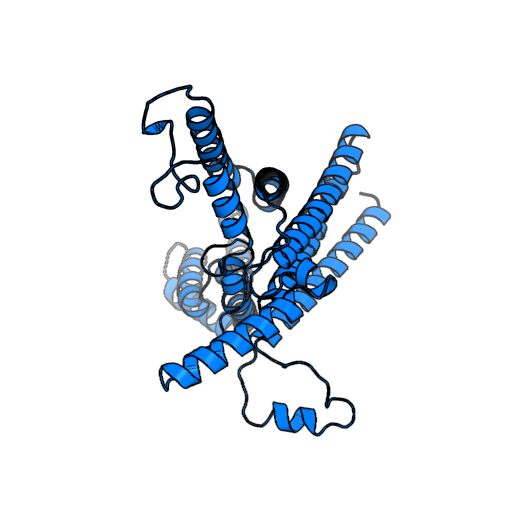 . ALA A 1 161 ? 13.197 1.616 -19.998 1.00 82.75 161 ALA A C 1
ATOM 1270 O O . ALA A 1 161 ? 12.087 1.221 -19.637 1.00 82.75 161 ALA A O 1
ATOM 1271 N N . THR A 1 162 ? 13.985 2.345 -19.207 1.00 85.94 162 THR A N 1
ATOM 1272 C CA . THR A 1 162 ? 13.587 2.808 -17.871 1.00 85.94 162 THR A CA 1
ATOM 1273 C C . THR A 1 162 ? 13.062 4.246 -17.906 1.00 85.94 162 THR A C 1
ATOM 1275 O O . THR A 1 162 ? 13.423 5.070 -18.747 1.00 85.94 162 THR A O 1
ATOM 1278 N N . SER A 1 163 ? 12.198 4.575 -16.955 1.00 83.38 163 SER A N 1
ATOM 1279 C CA . SER A 1 163 ? 11.694 5.924 -16.686 1.00 83.38 163 SER A CA 1
ATOM 1280 C C . SER A 1 163 ? 12.750 6.852 -16.062 1.00 83.38 163 SER A C 1
ATOM 1282 O O . SER A 1 163 ? 12.580 8.077 -16.051 1.00 83.38 163 SER A O 1
ATOM 1284 N N . GLY A 1 164 ? 13.874 6.293 -15.598 1.00 85.88 164 GLY A N 1
ATOM 1285 C CA . GLY A 1 164 ? 15.074 7.031 -15.210 1.00 85.88 164 GLY A CA 1
ATOM 1286 C C . GLY A 1 164 ? 14.805 8.087 -14.135 1.00 85.88 164 GLY A C 1
ATOM 1287 O O . GLY A 1 164 ? 14.184 7.819 -13.108 1.00 85.88 164 GLY A O 1
ATOM 1288 N N . ALA A 1 165 ? 15.258 9.321 -14.367 1.00 85.44 165 ALA A N 1
ATOM 1289 C CA . ALA A 1 165 ? 15.154 10.411 -13.393 1.00 85.44 165 ALA A CA 1
ATOM 1290 C C . ALA A 1 165 ? 13.708 10.774 -12.992 1.00 85.44 165 ALA A C 1
ATOM 1292 O O . ALA A 1 165 ? 13.507 11.367 -11.933 1.00 85.44 165 ALA A O 1
ATOM 1293 N N . TRP A 1 166 ? 12.700 10.405 -13.794 1.00 88.06 166 TRP A N 1
ATOM 1294 C CA . TRP A 1 166 ? 11.292 10.690 -13.498 1.00 88.06 166 TRP A CA 1
ATOM 1295 C C . TRP A 1 166 ? 10.699 9.811 -12.392 1.00 88.06 166 TRP A C 1
ATOM 1297 O O . TRP A 1 166 ? 9.694 10.204 -11.799 1.00 88.06 166 TRP A O 1
ATOM 1307 N N . VAL A 1 167 ? 11.326 8.678 -12.048 1.00 89.38 167 VAL A N 1
ATOM 1308 C CA . VAL A 1 167 ? 10.850 7.791 -10.969 1.00 89.38 167 VAL A CA 1
ATOM 1309 C C . VAL A 1 167 ? 10.772 8.529 -9.637 1.00 89.38 167 VAL A C 1
ATOM 1311 O O . VAL A 1 167 ? 9.785 8.419 -8.914 1.00 89.38 167 VAL A O 1
ATOM 1314 N N . LEU A 1 168 ? 11.804 9.310 -9.311 1.00 87.25 168 LEU A N 1
ATOM 1315 C CA . LEU A 1 168 ? 11.906 10.003 -8.031 1.00 87.25 168 LEU A CA 1
ATOM 1316 C C . LEU A 1 168 ? 10.802 11.063 -7.821 1.00 87.25 168 LEU A C 1
ATOM 1318 O O . LEU A 1 168 ? 10.098 10.975 -6.812 1.00 87.25 168 LEU A O 1
ATOM 1322 N N . PRO A 1 169 ? 10.584 12.048 -8.719 1.00 89.94 169 PRO A N 1
ATOM 1323 C CA . PRO A 1 169 ? 9.499 13.016 -8.551 1.00 89.94 169 PRO A CA 1
ATOM 1324 C C . PRO A 1 169 ? 8.115 12.355 -8.587 1.00 89.94 169 PRO A C 1
ATOM 1326 O O . PRO A 1 169 ? 7.219 12.782 -7.859 1.00 89.94 169 PRO A O 1
ATOM 1329 N N . LEU A 1 170 ? 7.940 11.291 -9.374 1.00 91.81 170 LEU A N 1
ATOM 1330 C CA . LEU A 1 170 ? 6.695 10.526 -9.435 1.00 91.81 170 LEU A CA 1
ATOM 1331 C C . LEU A 1 170 ? 6.409 9.795 -8.121 1.00 91.81 170 LEU A C 1
ATOM 1333 O O . LEU A 1 170 ? 5.282 9.846 -7.630 1.00 91.81 170 LEU A O 1
ATOM 1337 N N . LEU A 1 171 ? 7.427 9.185 -7.510 1.00 89.62 171 LEU A N 1
ATOM 1338 C CA . LEU A 1 171 ? 7.323 8.564 -6.192 1.00 89.62 171 LEU A CA 1
ATOM 1339 C C . LEU A 1 171 ? 6.945 9.597 -5.123 1.00 89.62 171 LEU A C 1
ATOM 1341 O O . LEU A 1 171 ? 6.041 9.352 -4.327 1.00 89.62 171 LEU A O 1
ATOM 1345 N N . LEU A 1 172 ? 7.587 10.768 -5.120 1.00 89.69 172 LEU A N 1
ATOM 1346 C CA . LEU A 1 172 ? 7.261 11.842 -4.175 1.00 89.69 172 LEU A CA 1
ATOM 1347 C C . LEU A 1 172 ? 5.827 12.361 -4.366 1.00 89.69 172 LEU A C 1
ATOM 1349 O O . LEU A 1 172 ? 5.114 12.568 -3.382 1.00 89.69 172 LEU A O 1
ATOM 1353 N N . ALA A 1 173 ? 5.376 12.514 -5.614 1.00 92.75 173 ALA A N 1
ATOM 1354 C CA . ALA A 1 173 ? 3.996 12.882 -5.926 1.00 92.75 173 ALA A CA 1
ATOM 1355 C C . ALA A 1 173 ? 2.997 11.808 -5.461 1.00 92.75 173 ALA A C 1
ATOM 1357 O O . ALA A 1 173 ? 1.972 12.139 -4.861 1.00 92.75 173 ALA A O 1
ATOM 1358 N N . ALA A 1 174 ? 3.316 10.527 -5.672 1.00 93.44 174 ALA A N 1
ATOM 1359 C CA . ALA A 1 174 ? 2.522 9.400 -5.192 1.00 93.44 174 ALA A CA 1
ATOM 1360 C C . ALA A 1 174 ? 2.401 9.391 -3.668 1.00 93.44 174 ALA A C 1
ATOM 1362 O O . ALA A 1 174 ? 1.288 9.322 -3.149 1.00 93.44 174 ALA A O 1
ATOM 1363 N N . ILE A 1 175 ? 3.516 9.544 -2.948 1.00 92.00 175 ILE A N 1
ATOM 1364 C CA . ILE A 1 175 ? 3.522 9.614 -1.482 1.00 92.00 175 ILE A CA 1
ATOM 1365 C C . ILE A 1 175 ? 2.647 10.774 -0.994 1.00 92.00 175 ILE A C 1
ATOM 1367 O O . ILE A 1 175 ? 1.806 10.574 -0.118 1.00 92.00 175 ILE A O 1
ATOM 1371 N N . ALA A 1 176 ? 2.786 11.966 -1.579 1.00 92.81 176 ALA A N 1
ATOM 1372 C CA . ALA A 1 176 ? 2.004 13.134 -1.180 1.00 92.81 176 ALA A CA 1
ATOM 1373 C C . ALA A 1 176 ? 0.492 12.917 -1.366 1.00 92.81 176 ALA A C 1
ATOM 1375 O O . ALA A 1 176 ? -0.291 13.162 -0.445 1.00 92.81 176 ALA A O 1
ATOM 1376 N N . ILE A 1 177 ? 0.078 12.416 -2.534 1.00 94.25 177 ILE A N 1
ATOM 1377 C CA . ILE A 1 177 ? -1.335 12.162 -2.841 1.00 94.25 177 ILE A CA 1
ATOM 1378 C C . ILE A 1 177 ? -1.896 11.047 -1.944 1.00 94.25 177 ILE A C 1
ATOM 1380 O O . ILE A 1 177 ? -2.976 11.208 -1.367 1.00 94.25 177 ILE A O 1
ATOM 1384 N N . TYR A 1 178 ? -1.158 9.949 -1.756 1.00 93.56 178 TYR A N 1
ATOM 1385 C CA . TYR A 1 178 ? -1.590 8.868 -0.871 1.00 93.56 178 TYR A CA 1
ATOM 1386 C C . TYR A 1 178 ? -1.687 9.320 0.586 1.00 93.56 178 TYR A C 1
ATOM 1388 O O . TYR A 1 178 ? -2.655 8.967 1.252 1.00 93.56 178 TYR A O 1
ATOM 1396 N N . PHE A 1 179 ? -0.770 10.150 1.087 1.00 93.38 179 PHE A N 1
ATOM 1397 C CA . PHE A 1 179 ? -0.850 10.671 2.455 1.00 93.38 179 PHE A CA 1
ATOM 1398 C C . PHE A 1 179 ? -2.097 11.524 2.680 1.00 93.38 179 PHE A C 1
ATOM 1400 O O . PHE A 1 179 ? -2.773 11.338 3.693 1.00 93.38 179 PHE A O 1
ATOM 1407 N N . ILE A 1 180 ? -2.462 12.391 1.728 1.00 92.31 180 ILE A N 1
ATOM 1408 C CA . ILE A 1 180 ? -3.713 13.168 1.799 1.00 92.31 180 ILE A CA 1
ATOM 1409 C C . ILE A 1 180 ? -4.920 12.234 1.960 1.00 92.31 180 ILE A C 1
ATOM 1411 O O . ILE A 1 180 ? -5.814 12.489 2.769 1.00 92.31 180 ILE A O 1
ATOM 1415 N N . TYR A 1 181 ? -4.921 11.116 1.239 1.00 92.00 181 TYR A N 1
ATOM 1416 C CA . TYR A 1 181 ? -5.983 10.120 1.323 1.00 92.00 181 TYR A CA 1
ATOM 1417 C C . TYR A 1 181 ? -5.973 9.305 2.607 1.00 92.00 181 TYR A C 1
ATOM 1419 O O . TYR A 1 181 ? -7.022 9.088 3.211 1.00 92.00 181 TYR A O 1
ATOM 1427 N N . ILE A 1 182 ? -4.800 8.889 3.075 1.00 91.31 182 ILE A N 1
ATOM 1428 C CA . ILE A 1 182 ? -4.677 8.142 4.326 1.00 91.31 182 ILE A CA 1
ATOM 1429 C C . ILE A 1 182 ? -5.131 9.019 5.503 1.00 91.31 182 ILE A C 1
ATOM 1431 O O . ILE A 1 182 ? -5.803 8.504 6.392 1.00 91.31 182 ILE A O 1
ATOM 1435 N N . ILE A 1 183 ? -4.896 10.340 5.479 1.00 92.19 183 ILE A N 1
ATOM 1436 C CA . ILE A 1 183 ? -5.437 11.272 6.491 1.00 92.19 183 ILE A CA 1
ATOM 1437 C C . ILE A 1 183 ? -6.965 11.203 6.536 1.00 92.19 183 ILE A C 1
ATOM 1439 O O . ILE A 1 183 ? -7.558 11.263 7.611 1.00 92.19 183 ILE A O 1
ATOM 1443 N N . LYS A 1 184 ? -7.617 11.074 5.380 1.00 89.94 184 LYS A N 1
ATOM 1444 C CA . LYS A 1 184 ? -9.075 10.993 5.294 1.00 89.94 184 LYS A CA 1
ATOM 1445 C C . LYS A 1 184 ? -9.624 9.655 5.780 1.00 89.94 184 LYS A C 1
ATOM 1447 O O . LYS A 1 184 ? -10.680 9.648 6.406 1.00 89.94 184 LYS A O 1
ATOM 1452 N N . VAL A 1 185 ? -8.928 8.555 5.495 1.00 88.75 185 VAL A N 1
ATOM 1453 C CA . VAL A 1 185 ? -9.362 7.197 5.865 1.00 88.75 185 VAL A CA 1
ATOM 1454 C C . VAL A 1 185 ? -9.059 6.883 7.334 1.00 88.75 185 VAL A C 1
ATOM 1456 O O . VAL A 1 185 ? -9.930 6.396 8.046 1.00 88.75 185 VAL A O 1
ATOM 1459 N N . TRP A 1 186 ? -7.838 7.169 7.790 1.00 86.62 186 TRP A N 1
ATOM 1460 C CA . TRP A 1 186 ? -7.307 6.739 9.092 1.00 86.62 186 TRP A CA 1
ATOM 1461 C C . TRP A 1 186 ? -7.108 7.883 10.093 1.00 86.62 186 TRP A C 1
ATOM 1463 O O . TRP A 1 186 ? -6.866 7.639 11.275 1.00 86.62 186 TRP A O 1
ATOM 1473 N N . GLY A 1 187 ? -7.217 9.134 9.645 1.00 89.38 187 GLY A N 1
ATOM 1474 C CA . GLY A 1 1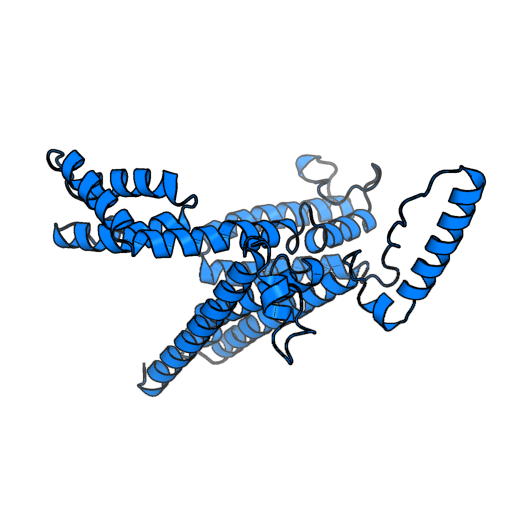87 ? -7.004 10.317 10.470 1.00 89.38 187 GLY A CA 1
ATOM 1475 C C . GLY A 1 187 ? -5.576 10.864 10.411 1.00 89.38 187 GLY A C 1
ATOM 1476 O O . GLY A 1 187 ? -4.619 10.206 10.004 1.00 89.38 187 GLY A O 1
ATOM 1477 N N . PHE A 1 188 ? -5.433 12.114 10.850 1.00 92.06 188 PHE A N 1
ATOM 1478 C CA . PHE A 1 188 ? -4.165 12.845 10.832 1.00 92.06 188 PHE A CA 1
ATOM 1479 C C . PHE A 1 188 ? -3.058 12.277 11.747 1.00 92.06 188 PHE A C 1
ATOM 1481 O O . PHE A 1 188 ? -1.917 12.252 11.294 1.00 92.06 188 PHE A O 1
ATOM 1488 N N . PRO A 1 189 ? -3.320 11.796 12.984 1.00 90.69 189 PRO A N 1
ATOM 1489 C CA . PRO A 1 189 ? -2.244 11.433 13.917 1.00 90.69 189 PRO A CA 1
ATOM 1490 C C . PRO A 1 189 ? -1.291 10.349 13.398 1.00 90.69 189 PRO A C 1
ATOM 1492 O O . PRO A 1 189 ? -0.081 10.460 13.573 1.00 90.69 189 PRO A O 1
ATOM 1495 N N . ILE A 1 190 ? -1.829 9.328 12.723 1.00 87.62 190 ILE A N 1
ATOM 1496 C CA . ILE A 1 190 ? -1.036 8.226 12.155 1.00 87.62 190 ILE A CA 1
ATOM 1497 C C . ILE A 1 190 ? -0.145 8.749 11.023 1.00 87.62 190 ILE A C 1
ATOM 1499 O O . ILE A 1 190 ? 1.039 8.426 10.947 1.00 87.62 190 ILE A O 1
ATOM 1503 N N . VAL A 1 191 ? -0.702 9.601 10.162 1.00 91.50 191 VAL A N 1
ATOM 1504 C CA . VAL A 1 191 ? 0.011 10.130 8.994 1.00 91.50 191 VAL A CA 1
ATOM 1505 C C . VAL A 1 191 ? 1.007 11.221 9.373 1.00 91.50 191 VAL A C 1
ATOM 1507 O O . VAL A 1 191 ? 2.028 11.359 8.711 1.00 91.50 191 VAL A O 1
ATOM 1510 N N . ALA A 1 192 ? 0.773 11.960 10.458 1.00 92.62 192 ALA A N 1
ATOM 1511 C CA . ALA A 1 192 ? 1.678 13.006 10.924 1.00 92.62 192 ALA A CA 1
ATOM 1512 C C . ALA A 1 192 ? 3.093 12.465 11.182 1.00 92.62 192 ALA A C 1
ATOM 1514 O O . ALA A 1 192 ? 4.070 13.085 10.771 1.00 92.62 192 ALA A O 1
ATOM 1515 N N . VAL A 1 193 ? 3.206 11.278 11.787 1.00 91.75 193 VAL A N 1
ATOM 1516 C CA . VAL A 1 193 ? 4.505 10.625 12.017 1.00 91.75 193 VAL A CA 1
ATOM 1517 C C . VAL A 1 193 ? 5.187 10.286 10.690 1.00 91.75 193 VAL A C 1
ATOM 1519 O O . VAL A 1 193 ? 6.364 10.592 10.511 1.00 91.75 193 VAL A O 1
ATOM 1522 N N . ALA A 1 194 ? 4.445 9.720 9.733 1.00 89.62 194 ALA A N 1
ATOM 1523 C CA . ALA A 1 194 ? 4.973 9.397 8.409 1.00 89.62 194 ALA A CA 1
ATOM 1524 C C . ALA A 1 194 ? 5.429 10.655 7.651 1.00 89.62 194 ALA A C 1
ATOM 1526 O O . ALA A 1 194 ? 6.527 10.670 7.107 1.00 89.62 194 ALA A O 1
ATOM 1527 N N . ILE A 1 195 ? 4.642 11.737 7.691 1.00 91.56 195 ILE A N 1
ATOM 1528 C CA . ILE A 1 195 ? 4.995 13.035 7.099 1.00 91.56 195 ILE A CA 1
ATOM 1529 C C . ILE A 1 195 ? 6.294 13.568 7.696 1.00 91.56 195 ILE A C 1
ATOM 1531 O O . ILE A 1 195 ? 7.157 14.009 6.945 1.00 91.56 195 ILE A O 1
ATOM 1535 N N . VAL A 1 196 ? 6.459 13.521 9.021 1.00 92.00 196 VAL A N 1
ATOM 1536 C CA . VAL A 1 196 ? 7.685 13.996 9.681 1.00 92.00 196 VAL A CA 1
ATOM 1537 C C . VAL A 1 196 ? 8.899 13.201 9.209 1.00 92.00 196 VAL A C 1
ATOM 1539 O O . VAL A 1 196 ? 9.911 13.802 8.856 1.00 92.00 196 VAL A O 1
ATOM 1542 N N . VAL A 1 197 ? 8.797 11.871 9.147 1.00 89.88 197 VAL A N 1
ATOM 1543 C CA . VAL A 1 197 ? 9.895 11.014 8.673 1.00 89.88 197 VAL A CA 1
ATOM 1544 C C . VAL A 1 197 ? 10.197 11.279 7.197 1.00 89.88 197 VAL A C 1
ATOM 1546 O O . VAL A 1 197 ? 11.357 11.482 6.845 1.00 89.88 197 VAL A O 1
ATOM 1549 N N . THR A 1 198 ? 9.180 11.350 6.335 1.00 87.69 198 THR A N 1
ATOM 1550 C CA . THR A 1 198 ? 9.357 11.644 4.906 1.00 87.69 198 THR A CA 1
ATOM 1551 C C . THR A 1 198 ? 9.971 13.026 4.691 1.00 87.69 198 THR A C 1
ATOM 1553 O O . THR A 1 198 ? 10.958 13.148 3.970 1.00 87.69 198 THR A O 1
ATOM 1556 N N . LEU A 1 199 ? 9.454 14.068 5.346 1.00 89.31 199 LEU A N 1
ATOM 1557 C CA . LEU A 1 199 ? 10.011 15.418 5.251 1.00 89.31 199 LEU A CA 1
ATOM 1558 C C . LEU A 1 199 ? 11.448 15.459 5.754 1.00 89.31 199 LEU A C 1
ATOM 1560 O O . LEU A 1 199 ? 12.290 16.042 5.082 1.00 89.31 199 LEU A O 1
ATOM 1564 N N . TYR A 1 200 ? 11.746 14.800 6.875 1.00 89.50 200 TYR A N 1
ATOM 1565 C CA . TYR A 1 200 ? 13.115 14.673 7.358 1.00 89.50 200 TYR A CA 1
ATOM 1566 C C . TYR A 1 200 ? 14.011 14.048 6.284 1.00 89.50 200 TYR A C 1
ATOM 1568 O O . TYR A 1 200 ? 15.010 14.658 5.930 1.00 89.50 200 TYR A O 1
ATOM 1576 N N . THR A 1 201 ? 13.623 12.919 5.675 1.00 85.81 201 THR A N 1
ATOM 1577 C CA . THR A 1 201 ? 14.428 12.274 4.618 1.00 85.81 201 THR A CA 1
ATOM 1578 C C . THR A 1 201 ? 14.616 13.137 3.368 1.00 85.81 201 THR A C 1
ATOM 1580 O O . THR A 1 201 ? 15.707 13.165 2.806 1.00 85.81 201 THR A O 1
ATOM 1583 N N . VAL A 1 202 ? 13.584 13.869 2.938 1.00 84.69 202 VAL A N 1
ATOM 1584 C CA . VAL A 1 202 ? 13.655 14.734 1.750 1.00 84.69 202 VAL A CA 1
ATOM 1585 C C . VAL A 1 202 ? 14.525 15.957 2.028 1.00 84.69 202 VAL A C 1
ATOM 1587 O O . VAL A 1 202 ? 15.376 16.307 1.213 1.00 84.69 202 VAL A O 1
ATOM 1590 N N . VAL A 1 203 ? 14.350 16.590 3.190 1.00 87.06 203 VAL A N 1
ATOM 1591 C CA . VAL A 1 203 ? 15.127 17.768 3.590 1.00 87.06 203 VAL A CA 1
ATOM 1592 C C . VAL A 1 203 ? 16.592 17.402 3.771 1.00 87.06 203 VAL A C 1
ATOM 1594 O O . VAL A 1 203 ? 17.451 18.111 3.262 1.00 87.06 203 VAL A O 1
ATOM 1597 N N . THR A 1 204 ? 16.909 16.296 4.441 1.00 86.31 204 THR A N 1
ATOM 1598 C CA . THR A 1 204 ? 18.307 15.905 4.650 1.00 86.31 204 THR A CA 1
ATOM 1599 C C . THR A 1 204 ? 18.993 15.431 3.368 1.00 86.31 204 THR A C 1
ATOM 1601 O O . THR A 1 204 ? 20.188 15.677 3.190 1.00 86.31 204 THR A O 1
ATOM 1604 N N . ALA A 1 205 ? 18.255 14.816 2.438 1.00 81.69 205 ALA A N 1
ATOM 1605 C CA . ALA A 1 205 ? 18.758 14.538 1.094 1.00 81.69 205 ALA A CA 1
ATOM 1606 C C . ALA A 1 205 ? 19.044 15.837 0.318 1.00 81.69 205 ALA A C 1
ATOM 1608 O O . ALA A 1 205 ? 20.086 15.946 -0.328 1.00 81.69 205 ALA A O 1
ATOM 1609 N N . ALA A 1 206 ? 18.168 16.843 0.429 1.00 83.25 206 ALA A N 1
ATOM 1610 C CA . ALA A 1 206 ? 18.368 18.154 -0.188 1.00 83.25 206 ALA A CA 1
ATOM 1611 C C . ALA A 1 206 ? 19.558 18.915 0.424 1.00 83.25 206 ALA A C 1
ATOM 1613 O O . ALA A 1 206 ? 20.369 19.461 -0.316 1.00 83.25 206 ALA A O 1
ATOM 1614 N N . VAL A 1 207 ? 19.714 18.901 1.753 1.00 86.62 207 VAL A N 1
ATOM 1615 C CA . VAL A 1 207 ? 20.858 19.510 2.459 1.00 86.62 207 VAL A CA 1
ATOM 1616 C C . VAL A 1 207 ? 22.179 18.945 1.946 1.00 86.62 207 VAL A C 1
ATOM 1618 O O . VAL A 1 207 ? 23.110 19.710 1.705 1.00 86.62 207 VAL A O 1
ATOM 1621 N N . TRP A 1 208 ? 22.252 17.626 1.746 1.00 82.62 208 TRP A N 1
ATOM 1622 C CA . TRP A 1 208 ? 23.428 16.987 1.160 1.00 82.62 208 TRP A CA 1
ATOM 1623 C C . TRP A 1 208 ? 23.624 17.387 -0.311 1.00 82.62 208 TRP A C 1
ATOM 1625 O O . TRP A 1 208 ? 24.726 17.770 -0.689 1.00 82.62 208 TRP A O 1
ATOM 1635 N N . TYR A 1 209 ? 22.562 17.352 -1.124 1.00 79.69 209 TYR A N 1
ATOM 1636 C CA . TYR A 1 209 ? 22.627 17.679 -2.554 1.00 79.69 209 TYR A CA 1
ATOM 1637 C C . TYR A 1 209 ? 23.082 19.123 -2.820 1.00 79.69 209 TYR A C 1
ATOM 1639 O O . TYR A 1 209 ? 23.883 19.362 -3.720 1.00 79.69 209 TYR A O 1
ATOM 1647 N N . PHE A 1 210 ? 22.596 20.080 -2.027 1.00 85.69 210 PHE A N 1
ATOM 1648 C CA . PHE A 1 210 ? 22.941 21.497 -2.158 1.00 85.69 210 PHE A CA 1
ATOM 1649 C C . PHE A 1 210 ? 24.147 21.927 -1.309 1.00 85.69 210 PHE A C 1
ATOM 1651 O O . PHE A 1 210 ? 24.521 23.098 -1.344 1.00 85.69 210 PHE A O 1
ATOM 1658 N N . GLY A 1 211 ? 24.748 21.016 -0.536 1.00 84.06 211 GLY A N 1
ATOM 1659 C CA . GLY A 1 211 ? 25.897 21.323 0.320 1.00 84.06 211 GLY A CA 1
ATOM 1660 C C . GLY A 1 211 ? 25.596 22.346 1.421 1.00 84.06 211 GLY A C 1
ATOM 1661 O O . GLY A 1 211 ? 26.460 23.139 1.779 1.00 84.06 211 GLY A O 1
ATOM 1662 N N . TRP A 1 212 ? 24.368 22.373 1.949 1.00 86.12 212 TRP A N 1
ATOM 1663 C CA . TRP A 1 212 ? 23.961 23.364 2.956 1.00 86.12 212 TRP A CA 1
ATOM 1664 C C . TRP A 1 212 ? 24.550 23.109 4.351 1.00 86.12 212 TRP A C 1
ATOM 1666 O O . TRP A 1 212 ? 24.591 24.025 5.171 1.00 86.12 212 TRP A O 1
ATOM 1676 N N . SER A 1 213 ? 24.959 21.875 4.664 1.00 86.31 213 SER A N 1
ATOM 1677 C CA . SER A 1 213 ? 25.521 21.525 5.973 1.00 86.31 213 SER A CA 1
ATOM 1678 C C . SER A 1 213 ? 26.341 20.237 5.928 1.00 86.31 213 SER A C 1
ATOM 1680 O O . SER A 1 213 ? 25.925 19.264 5.305 1.00 86.31 213 SER A O 1
ATOM 1682 N N . ASP A 1 214 ? 27.431 20.200 6.697 1.00 82.19 214 ASP A N 1
ATOM 1683 C CA . ASP A 1 214 ? 28.274 19.011 6.905 1.00 82.19 214 ASP A CA 1
ATOM 1684 C C . ASP A 1 214 ? 27.842 18.158 8.112 1.00 82.19 214 ASP A C 1
ATOM 1686 O O . ASP A 1 214 ? 28.495 17.178 8.479 1.00 82.19 214 ASP A O 1
ATOM 1690 N N . ASN A 1 215 ? 26.743 18.516 8.784 1.00 84.31 215 ASN A N 1
ATOM 1691 C CA . ASN A 1 215 ? 26.292 17.768 9.951 1.00 84.31 215 ASN A CA 1
ATOM 1692 C C . ASN A 1 215 ? 25.729 16.398 9.536 1.00 84.31 215 ASN A C 1
ATOM 1694 O O . ASN A 1 215 ? 24.772 16.302 8.764 1.00 84.31 215 ASN A O 1
ATOM 1698 N N . ARG A 1 216 ? 26.274 15.323 10.118 1.00 80.62 216 ARG A N 1
ATOM 1699 C CA . ARG A 1 216 ? 25.860 13.933 9.862 1.00 80.62 216 ARG A CA 1
ATOM 1700 C C . ARG A 1 216 ? 24.376 13.674 10.151 1.00 80.62 216 ARG A C 1
ATOM 1702 O O . ARG A 1 216 ? 23.771 12.836 9.489 1.00 80.62 216 ARG A O 1
ATOM 1709 N N . TYR A 1 217 ? 23.775 14.387 11.104 1.00 81.94 217 TYR A N 1
ATOM 1710 C CA . TYR A 1 217 ? 22.347 14.248 11.425 1.00 81.94 217 TYR A CA 1
ATOM 1711 C C . TYR A 1 217 ? 21.424 15.004 10.461 1.00 81.94 217 TYR A C 1
ATOM 1713 O O . TYR A 1 217 ? 20.222 14.752 10.451 1.00 81.94 217 TYR A O 1
ATOM 1721 N N . LEU A 1 218 ? 21.968 15.914 9.650 1.00 80.38 218 LEU A N 1
ATOM 1722 C CA . LEU A 1 218 ? 21.230 16.665 8.632 1.00 80.38 218 LEU A CA 1
ATOM 1723 C C . LEU A 1 218 ? 21.514 16.153 7.210 1.00 80.38 218 LEU A C 1
ATOM 1725 O O . LEU A 1 218 ? 20.974 16.696 6.256 1.00 80.38 218 LEU A O 1
ATOM 1729 N N . THR A 1 219 ? 22.322 15.097 7.064 1.00 79.00 219 THR A N 1
ATOM 1730 C CA . THR A 1 219 ? 22.756 14.529 5.774 1.00 79.00 219 THR A CA 1
ATOM 1731 C C . THR A 1 219 ? 22.533 13.013 5.733 1.00 79.00 219 THR A C 1
ATOM 1733 O O . THR A 1 219 ? 23.459 12.192 5.775 1.00 79.00 219 THR A O 1
ATOM 1736 N N . THR A 1 220 ? 21.264 12.617 5.658 1.00 77.06 220 THR A N 1
ATOM 1737 C CA . THR A 1 220 ? 20.847 11.212 5.610 1.00 77.06 220 THR A CA 1
ATOM 1738 C C . THR A 1 220 ? 21.345 10.524 4.335 1.00 77.06 220 THR A C 1
ATO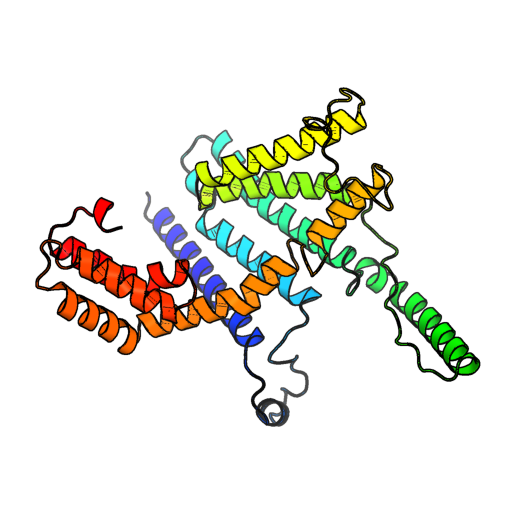M 1740 O O . THR A 1 220 ? 21.304 11.083 3.244 1.00 77.06 220 THR A O 1
ATOM 1743 N N . ALA A 1 221 ? 21.819 9.285 4.487 1.00 67.62 221 ALA A N 1
ATOM 1744 C CA . ALA A 1 221 ? 22.354 8.457 3.400 1.00 67.62 221 ALA A CA 1
ATOM 1745 C C . ALA A 1 221 ? 21.348 7.440 2.834 1.00 67.62 221 ALA A C 1
ATOM 1747 O O . ALA A 1 221 ? 21.680 6.650 1.952 1.00 67.62 221 ALA A O 1
ATOM 1748 N N . ILE A 1 222 ? 20.153 7.385 3.424 1.00 69.00 222 ILE A N 1
ATOM 1749 C CA . ILE A 1 222 ? 19.139 6.374 3.133 1.00 69.00 222 ILE A CA 1
ATOM 1750 C C . ILE A 1 222 ? 18.722 6.527 1.671 1.00 69.00 222 ILE A C 1
ATOM 1752 O O . ILE A 1 222 ? 18.179 7.558 1.284 1.00 69.00 222 ILE A O 1
ATOM 1756 N N . GLY A 1 223 ? 19.014 5.504 0.869 1.00 65.56 223 GLY A N 1
ATOM 1757 C CA . GLY A 1 223 ? 18.671 5.462 -0.550 1.00 65.56 223 GLY A CA 1
ATOM 1758 C C . GLY A 1 223 ? 19.519 6.354 -1.462 1.00 65.56 223 GLY A C 1
ATOM 1759 O O . GLY A 1 223 ? 19.231 6.417 -2.643 1.00 65.56 223 GLY A O 1
ATOM 1760 N N . THR A 1 224 ? 20.556 7.036 -0.969 1.00 69.62 224 THR A N 1
ATOM 1761 C CA . THR A 1 224 ? 21.416 7.903 -1.804 1.00 69.62 224 THR A CA 1
ATOM 1762 C C . THR A 1 224 ? 22.830 7.369 -1.981 1.00 69.62 224 THR A C 1
ATOM 1764 O O . THR A 1 224 ? 23.641 8.040 -2.607 1.00 69.62 224 THR A O 1
ATOM 1767 N N . ILE A 1 225 ? 23.131 6.176 -1.456 1.00 75.19 225 ILE A N 1
ATOM 1768 C CA . ILE A 1 225 ? 24.408 5.477 -1.644 1.00 75.19 225 ILE A CA 1
ATOM 1769 C C . ILE A 1 225 ? 24.210 4.332 -2.635 1.00 75.19 225 ILE A C 1
ATOM 1771 O O . ILE A 1 225 ? 23.370 3.465 -2.401 1.00 75.19 225 ILE A O 1
ATOM 1775 N N . ASN A 1 226 ? 25.037 4.296 -3.676 1.00 73.81 226 ASN A N 1
ATOM 1776 C CA . ASN A 1 226 ? 25.250 3.111 -4.496 1.00 73.81 226 ASN A CA 1
ATOM 1777 C C . ASN A 1 226 ? 26.762 2.848 -4.575 1.00 73.81 226 ASN A C 1
ATOM 1779 O O . ASN A 1 226 ? 27.536 3.790 -4.737 1.00 73.81 226 ASN A O 1
ATOM 1783 N N . ASP A 1 227 ? 27.185 1.605 -4.349 1.00 71.38 227 ASP A N 1
ATOM 1784 C CA . ASP A 1 227 ? 28.599 1.192 -4.321 1.00 71.38 227 ASP A CA 1
ATOM 1785 C C . ASP A 1 227 ? 29.515 2.062 -3.436 1.00 71.38 227 ASP A C 1
ATOM 1787 O O . ASP A 1 227 ? 30.655 2.381 -3.768 1.00 71.38 227 ASP A O 1
ATOM 1791 N N . GLY A 1 228 ? 29.001 2.489 -2.277 1.00 73.50 228 GLY A N 1
ATOM 1792 C CA . GLY A 1 228 ? 29.745 3.304 -1.308 1.00 73.50 228 GLY A CA 1
ATOM 1793 C C . GLY A 1 228 ? 29.869 4.789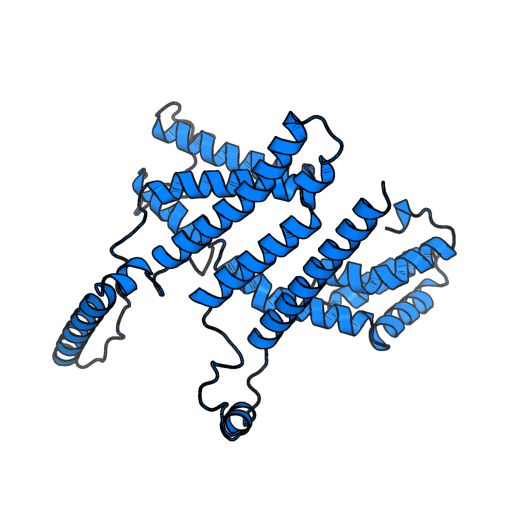 -1.671 1.00 73.50 228 GLY A C 1
ATOM 1794 O O . GLY A 1 228 ? 30.353 5.570 -0.851 1.00 73.50 228 GLY A O 1
ATOM 1795 N N . VAL A 1 229 ? 29.375 5.207 -2.839 1.00 75.88 229 VAL A N 1
ATOM 1796 C CA . VAL A 1 229 ? 29.395 6.601 -3.295 1.00 75.88 229 VAL A CA 1
ATOM 1797 C C . VAL A 1 229 ? 27.990 7.192 -3.229 1.00 75.88 229 VAL A C 1
ATOM 1799 O O . VAL A 1 229 ? 27.011 6.568 -3.637 1.00 75.88 229 VAL A O 1
ATOM 1802 N N . ARG A 1 230 ? 27.878 8.420 -2.706 1.00 78.75 230 ARG A N 1
ATOM 1803 C CA . ARG A 1 230 ? 26.611 9.157 -2.722 1.00 78.75 230 ARG A CA 1
ATOM 1804 C C . ARG A 1 230 ? 26.447 9.923 -4.030 1.00 78.75 230 ARG A C 1
ATOM 1806 O O . ARG A 1 230 ? 27.299 10.746 -4.358 1.00 78.75 230 ARG A O 1
ATOM 1813 N N . ASN A 1 231 ? 25.359 9.690 -4.759 1.00 79.88 231 ASN A N 1
ATOM 1814 C CA . ASN A 1 231 ? 25.047 10.395 -6.006 1.00 79.88 231 ASN A CA 1
ATOM 1815 C C . ASN A 1 231 ? 23.531 10.441 -6.281 1.00 79.88 231 ASN A C 1
ATOM 1817 O O . ASN A 1 231 ? 22.734 9.732 -5.667 1.00 79.88 231 ASN A O 1
ATOM 1821 N N . TYR A 1 232 ? 23.116 11.313 -7.206 1.00 79.00 232 TYR A N 1
ATOM 1822 C CA . TYR A 1 232 ? 21.705 11.438 -7.596 1.00 79.00 232 TYR A CA 1
ATOM 1823 C C . TYR A 1 232 ? 21.165 10.152 -8.241 1.00 79.00 232 TYR A C 1
ATOM 1825 O O . TYR A 1 232 ? 20.024 9.767 -7.990 1.00 79.00 232 TYR A O 1
ATOM 1833 N N . SER A 1 233 ? 21.994 9.450 -9.020 1.00 81.19 233 SER A N 1
ATOM 1834 C CA . SER A 1 233 ? 21.624 8.175 -9.642 1.00 81.19 233 SER A CA 1
ATOM 1835 C C . SER A 1 233 ? 21.302 7.094 -8.608 1.00 81.19 233 SER A C 1
ATOM 1837 O O . SER A 1 233 ? 20.341 6.359 -8.806 1.00 81.19 233 SER A O 1
ATOM 1839 N N . ALA A 1 234 ? 22.002 7.041 -7.470 1.00 81.75 234 ALA A N 1
ATOM 1840 C CA . ALA A 1 234 ? 21.644 6.159 -6.360 1.00 81.75 234 ALA A CA 1
ATOM 1841 C C . ALA A 1 234 ? 20.248 6.470 -5.809 1.00 81.75 234 ALA A C 1
ATOM 1843 O O . ALA A 1 234 ? 19.479 5.546 -5.566 1.00 81.75 234 ALA A O 1
ATOM 1844 N N . GLY A 1 235 ? 19.893 7.755 -5.690 1.00 80.31 235 GLY A N 1
ATOM 1845 C CA . GLY A 1 235 ? 18.548 8.192 -5.299 1.00 80.31 235 GLY A CA 1
ATOM 1846 C C . GLY A 1 235 ? 17.458 7.698 -6.251 1.00 80.31 235 GLY A C 1
ATOM 1847 O O . GLY A 1 235 ? 16.407 7.234 -5.813 1.00 80.31 235 GLY A O 1
ATOM 1848 N N . VAL A 1 236 ? 17.724 7.752 -7.558 1.00 84.19 236 VAL A N 1
ATOM 1849 C CA . VAL A 1 236 ? 16.814 7.236 -8.591 1.00 84.19 236 VAL A CA 1
ATOM 1850 C C . VAL A 1 236 ? 16.677 5.714 -8.499 1.00 84.19 236 VAL A C 1
ATOM 1852 O O . VAL A 1 236 ? 15.561 5.200 -8.532 1.00 84.19 236 VAL A O 1
ATOM 1855 N N . ILE A 1 237 ? 17.786 4.995 -8.311 1.00 83.44 237 ILE A N 1
ATOM 1856 C CA . ILE A 1 237 ? 17.792 3.532 -8.155 1.00 83.44 237 ILE A CA 1
ATOM 1857 C C . ILE A 1 237 ? 17.041 3.121 -6.886 1.00 83.44 237 ILE A C 1
ATOM 1859 O O . ILE A 1 237 ? 16.225 2.204 -6.918 1.00 83.44 237 ILE A O 1
ATOM 1863 N N . ALA A 1 238 ? 17.243 3.825 -5.773 1.00 83.38 238 ALA A N 1
ATOM 1864 C CA . ALA A 1 238 ? 16.506 3.563 -4.544 1.00 83.38 238 ALA A CA 1
ATOM 1865 C C . ALA A 1 238 ? 15.006 3.840 -4.699 1.00 83.38 238 ALA A C 1
ATOM 1867 O O . ALA A 1 238 ? 14.196 3.068 -4.190 1.00 83.38 238 ALA A O 1
ATOM 1868 N N . ALA A 1 239 ? 14.624 4.896 -5.426 1.00 84.56 239 ALA A N 1
ATOM 1869 C CA . ALA A 1 239 ? 13.224 5.183 -5.728 1.00 84.56 239 ALA A CA 1
ATOM 1870 C C . ALA A 1 239 ? 12.591 4.099 -6.617 1.00 84.56 239 ALA A C 1
ATOM 1872 O O . ALA A 1 239 ? 11.467 3.677 -6.348 1.00 84.56 239 ALA A O 1
ATOM 1873 N N . ARG A 1 240 ? 13.326 3.600 -7.622 1.00 87.00 240 ARG A N 1
ATOM 1874 C CA . ARG A 1 240 ? 12.925 2.446 -8.445 1.00 87.00 240 ARG A CA 1
ATOM 1875 C C . ARG A 1 240 ? 12.707 1.219 -7.564 1.00 87.00 240 ARG A C 1
ATOM 1877 O O . ARG A 1 240 ? 11.611 0.667 -7.548 1.00 87.00 240 ARG A O 1
ATOM 1884 N N . ASN A 1 241 ? 13.697 0.869 -6.746 1.00 86.75 241 ASN A N 1
ATOM 1885 C CA . ASN A 1 241 ? 13.641 -0.296 -5.864 1.00 86.75 241 ASN A CA 1
ATOM 1886 C C . ASN A 1 241 ? 12.504 -0.195 -4.834 1.00 86.75 241 ASN A C 1
ATOM 1888 O O . ASN A 1 241 ? 11.855 -1.193 -4.531 1.00 86.75 241 ASN A O 1
ATOM 1892 N N . ALA A 1 242 ? 12.206 1.005 -4.330 1.00 85.06 242 ALA A N 1
ATOM 1893 C CA . ALA A 1 242 ? 11.080 1.229 -3.425 1.00 85.06 242 ALA A CA 1
ATOM 1894 C C . ALA A 1 242 ? 9.714 0.930 -4.074 1.00 85.06 242 ALA A C 1
ATOM 1896 O O . ALA A 1 242 ? 8.751 0.647 -3.360 1.00 85.06 242 ALA A O 1
ATOM 1897 N N . LEU A 1 243 ? 9.611 0.969 -5.405 1.00 84.50 243 LEU A N 1
ATOM 1898 C CA . LEU A 1 243 ? 8.396 0.622 -6.142 1.00 84.50 243 LEU A CA 1
ATOM 1899 C C . LEU A 1 243 ? 8.389 -0.840 -6.604 1.00 84.50 243 LEU A C 1
ATOM 1901 O O . LEU A 1 243 ? 7.358 -1.500 -6.467 1.00 84.50 243 LEU A O 1
ATOM 1905 N N . THR A 1 244 ? 9.506 -1.338 -7.143 1.00 83.69 244 THR A N 1
ATOM 1906 C CA . THR A 1 244 ? 9.538 -2.588 -7.926 1.00 83.69 244 THR A CA 1
ATOM 1907 C C . THR A 1 244 ? 10.152 -3.788 -7.223 1.00 83.69 244 THR A C 1
ATOM 1909 O O . THR A 1 244 ? 9.874 -4.912 -7.638 1.00 83.69 244 THR A O 1
ATOM 1912 N N . MET A 1 245 ? 10.965 -3.583 -6.184 1.00 82.69 245 MET A N 1
ATOM 1913 C CA . MET A 1 245 ? 11.740 -4.662 -5.574 1.00 82.69 245 MET A CA 1
ATOM 1914 C C . MET A 1 245 ? 10.834 -5.596 -4.768 1.00 82.69 245 MET A C 1
ATOM 1916 O O . MET A 1 245 ? 10.124 -5.159 -3.864 1.00 82.69 245 MET A O 1
ATOM 1920 N N . ASP A 1 246 ? 10.893 -6.900 -5.029 1.00 75.12 246 ASP A N 1
ATOM 1921 C CA . ASP A 1 246 ? 9.996 -7.859 -4.369 1.00 75.12 246 ASP A CA 1
ATOM 1922 C C . ASP A 1 246 ? 10.194 -7.933 -2.852 1.00 75.12 246 ASP A C 1
ATOM 1924 O O 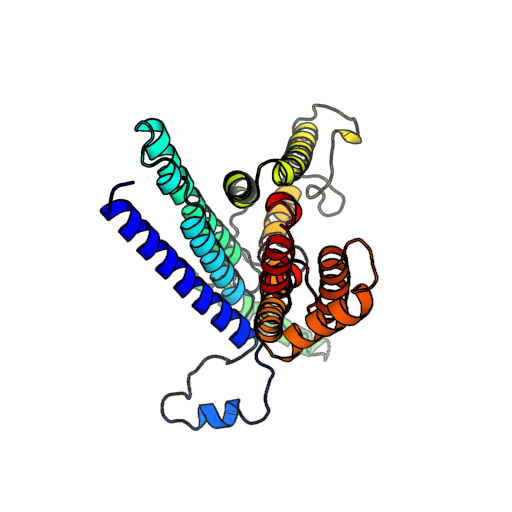. ASP A 1 246 ? 9.245 -8.177 -2.106 1.00 75.12 246 ASP A O 1
ATOM 1928 N N . SER A 1 247 ? 11.420 -7.699 -2.379 1.00 75.69 247 SER A N 1
ATOM 1929 C CA . SER A 1 247 ? 11.786 -7.880 -0.976 1.00 75.69 247 SER A CA 1
ATOM 1930 C C . SER A 1 247 ? 11.417 -6.713 -0.067 1.00 75.69 247 SER A C 1
ATOM 1932 O O . SER A 1 247 ? 11.145 -6.985 1.092 1.00 75.69 247 SER A O 1
ATOM 1934 N N . ASN A 1 248 ? 11.380 -5.463 -0.554 1.00 77.00 248 ASN A N 1
ATOM 1935 C CA . ASN A 1 248 ? 11.045 -4.273 0.257 1.00 77.00 248 ASN A CA 1
ATOM 1936 C C . ASN A 1 248 ? 10.192 -3.218 -0.485 1.00 77.00 248 ASN A C 1
ATOM 1938 O O . ASN A 1 248 ? 9.977 -2.121 0.031 1.00 77.00 248 ASN A O 1
ATOM 1942 N N . GLY A 1 249 ? 9.751 -3.493 -1.712 1.00 80.25 249 GLY A N 1
ATOM 1943 C CA . GLY A 1 249 ? 9.010 -2.545 -2.541 1.00 80.25 249 GLY A CA 1
ATOM 1944 C C . GLY A 1 249 ? 7.526 -2.470 -2.186 1.00 80.25 249 GLY A C 1
ATOM 1945 O O . GLY A 1 249 ? 6.930 -3.440 -1.706 1.00 80.25 249 GLY A O 1
ATOM 1946 N N . LEU A 1 250 ? 6.913 -1.317 -2.472 1.00 82.25 250 LEU A N 1
ATOM 1947 C CA . LEU A 1 250 ? 5.499 -1.035 -2.215 1.00 82.25 250 LEU A CA 1
ATOM 1948 C C . LEU A 1 250 ? 4.581 -2.088 -2.840 1.00 82.25 250 LEU A C 1
ATOM 1950 O O . LEU A 1 250 ? 3.677 -2.571 -2.171 1.00 82.25 250 LEU A O 1
ATOM 1954 N N . LEU A 1 251 ? 4.811 -2.441 -4.106 1.00 84.75 251 LEU A N 1
ATOM 1955 C CA . LEU A 1 251 ? 3.977 -3.392 -4.847 1.00 84.75 251 LEU A CA 1
ATOM 1956 C C . LEU A 1 251 ? 4.456 -4.845 -4.735 1.00 84.75 251 LEU A C 1
ATOM 1958 O O . LEU A 1 251 ? 3.745 -5.735 -5.181 1.00 84.75 251 LEU A O 1
ATOM 1962 N N . GLY A 1 252 ? 5.616 -5.084 -4.116 1.00 84.94 252 GLY A N 1
ATOM 1963 C CA . GLY A 1 252 ? 6.187 -6.411 -3.884 1.00 84.94 252 GLY A CA 1
ATOM 1964 C C . GLY A 1 252 ? 5.797 -6.959 -2.512 1.00 84.94 252 GLY A C 1
ATOM 1965 O O . GLY A 1 252 ? 4.729 -7.548 -2.339 1.00 84.94 252 GLY A O 1
ATOM 1966 N N . GLN A 1 253 ? 6.653 -6.747 -1.509 1.00 86.69 253 GLN A N 1
ATOM 1967 C CA . GLN A 1 253 ? 6.513 -7.338 -0.174 1.00 86.69 253 GLN A CA 1
ATOM 1968 C C . GLN A 1 253 ? 5.186 -6.986 0.512 1.00 86.69 253 GLN A C 1
ATOM 1970 O O . GLN A 1 253 ? 4.536 -7.862 1.087 1.00 86.69 253 GLN A O 1
ATOM 1975 N N . PHE A 1 254 ? 4.755 -5.722 0.452 1.00 86.19 254 PHE A N 1
ATOM 1976 C CA . PHE A 1 254 ? 3.521 -5.301 1.122 1.00 86.19 254 PHE A CA 1
ATOM 1977 C C . PHE A 1 254 ? 2.281 -5.953 0.504 1.00 86.19 254 PHE A C 1
ATOM 1979 O O . PHE A 1 254 ? 1.410 -6.436 1.234 1.00 86.19 254 PHE A O 1
ATOM 1986 N N . LEU A 1 255 ? 2.201 -6.014 -0.828 1.00 89.69 255 LEU A N 1
ATOM 1987 C CA . LEU A 1 255 ? 1.111 -6.709 -1.517 1.00 89.69 255 LEU A CA 1
ATOM 1988 C C . LEU A 1 255 ? 1.196 -8.217 -1.306 1.00 89.69 255 LEU A C 1
ATOM 1990 O O . LEU A 1 255 ? 0.161 -8.839 -1.093 1.00 89.69 255 LEU A O 1
ATOM 1994 N N . ASN A 1 256 ? 2.398 -8.793 -1.263 1.00 88.19 256 ASN A N 1
ATOM 1995 C CA . ASN A 1 256 ? 2.589 -10.203 -0.949 1.00 88.19 256 ASN A CA 1
ATOM 1996 C C . ASN A 1 256 ? 2.012 -10.556 0.429 1.00 88.19 256 ASN A C 1
ATOM 1998 O O . ASN A 1 256 ? 1.193 -11.468 0.530 1.00 88.19 256 ASN A O 1
ATOM 2002 N N . ILE A 1 257 ? 2.364 -9.797 1.473 1.00 87.38 257 ILE A N 1
ATOM 2003 C CA . ILE A 1 257 ? 1.818 -10.000 2.823 1.00 87.38 257 ILE A CA 1
ATOM 2004 C C . ILE A 1 257 ? 0.301 -9.787 2.814 1.00 87.38 257 ILE A C 1
ATOM 2006 O O . ILE A 1 257 ? -0.443 -10.571 3.399 1.00 87.38 257 ILE A O 1
ATOM 2010 N N . THR A 1 258 ? -0.186 -8.762 2.117 1.00 87.00 258 THR A N 1
ATOM 2011 C CA . THR A 1 258 ? -1.622 -8.469 2.070 1.00 87.00 258 THR A CA 1
ATOM 2012 C C . THR A 1 258 ? -2.401 -9.617 1.418 1.00 87.00 258 THR A C 1
ATOM 2014 O O . THR A 1 258 ? -3.307 -10.173 2.037 1.00 87.00 258 THR A O 1
ATOM 2017 N N . VAL A 1 259 ? -2.013 -10.015 0.203 1.00 87.56 259 VAL A N 1
ATOM 2018 C CA . VAL A 1 259 ? -2.621 -11.081 -0.613 1.00 87.56 259 VAL A CA 1
ATOM 2019 C C . VAL A 1 259 ? -2.501 -12.447 0.036 1.00 87.56 259 VAL A C 1
ATOM 2021 O O . VAL A 1 259 ? -3.503 -13.145 0.161 1.00 87.56 259 VAL A O 1
ATOM 2024 N N . ASN A 1 260 ? -1.292 -12.853 0.414 1.00 85.44 260 ASN A N 1
ATOM 2025 C CA . ASN A 1 260 ? -1.016 -14.241 0.781 1.00 85.44 260 ASN A CA 1
ATOM 2026 C C . ASN A 1 260 ? -1.221 -14.524 2.269 1.00 85.44 260 ASN A C 1
ATOM 2028 O O . ASN A 1 260 ? -1.402 -15.671 2.663 1.00 85.44 260 ASN A O 1
ATOM 2032 N N . VAL A 1 261 ? -1.184 -13.485 3.106 1.00 83.56 261 VAL A N 1
ATOM 2033 C CA . VAL A 1 261 ? -1.305 -13.625 4.559 1.00 83.56 261 VAL A CA 1
ATOM 2034 C C . VAL A 1 261 ? -2.598 -12.963 5.017 1.00 83.56 261 VAL A C 1
ATOM 2036 O O . VAL A 1 261 ? -3.525 -13.647 5.446 1.00 83.56 261 VAL A O 1
ATOM 2039 N N . VAL A 1 262 ? -2.713 -11.640 4.887 1.00 83.19 262 VAL A N 1
ATOM 2040 C CA . VAL A 1 262 ? -3.802 -10.876 5.519 1.00 83.19 262 VAL A CA 1
ATOM 2041 C C . VAL A 1 262 ? -5.180 -11.286 4.995 1.00 83.19 262 VAL A C 1
ATOM 2043 O O . VAL A 1 262 ? -6.067 -11.537 5.809 1.00 83.19 262 VAL A O 1
ATOM 2046 N N . PHE A 1 263 ? -5.378 -11.389 3.677 1.00 83.19 263 PHE A N 1
ATOM 2047 C CA . PHE A 1 263 ? -6.690 -11.729 3.110 1.00 83.19 263 PHE A CA 1
ATOM 2048 C C . PHE A 1 263 ? -7.228 -13.083 3.608 1.00 83.19 263 PHE A C 1
ATOM 2050 O O . PHE A 1 263 ? -8.331 -13.085 4.163 1.00 83.19 263 PHE A O 1
ATOM 2057 N N . PRO A 1 264 ? -6.493 -14.211 3.495 1.00 82.56 264 PRO A N 1
ATOM 2058 C CA . PRO A 1 264 ? -6.943 -15.488 4.046 1.00 82.56 264 PRO A CA 1
ATOM 2059 C C . PRO A 1 264 ? -7.286 -15.426 5.537 1.00 82.56 264 PRO A C 1
ATOM 2061 O O . PRO A 1 264 ? -8.331 -15.938 5.933 1.00 82.56 264 PRO A O 1
ATOM 2064 N N . TYR A 1 265 ? -6.466 -14.762 6.364 1.00 81.44 265 TYR A N 1
ATOM 2065 C CA . TYR A 1 265 ? -6.739 -14.638 7.803 1.00 81.44 265 TYR A CA 1
ATOM 2066 C C . TYR A 1 265 ? -7.986 -13.801 8.097 1.00 81.44 265 TYR A C 1
ATOM 2068 O O . TYR A 1 265 ? -8.770 -14.162 8.974 1.00 81.44 265 TYR A O 1
ATOM 2076 N N . VAL A 1 266 ? -8.207 -12.712 7.356 1.00 82.56 266 VAL A N 1
ATOM 2077 C CA . VAL A 1 266 ? -9.416 -11.885 7.488 1.00 82.56 266 VAL A CA 1
ATOM 2078 C C . VAL A 1 266 ? -10.660 -12.691 7.138 1.00 82.56 266 VAL A C 1
ATOM 2080 O O . VAL A 1 266 ? -11.622 -12.681 7.906 1.00 82.56 266 VAL A O 1
ATOM 2083 N N . VAL A 1 267 ? -10.637 -13.426 6.025 1.00 83.62 267 VAL A N 1
ATOM 2084 C CA . VAL A 1 267 ? -11.762 -14.273 5.605 1.00 83.62 267 VAL A CA 1
ATOM 2085 C C . VAL A 1 267 ? -12.005 -15.388 6.617 1.00 83.62 267 VAL A C 1
ATOM 2087 O O . VAL A 1 267 ? -13.133 -15.563 7.077 1.00 83.62 267 VAL A O 1
ATOM 2090 N N . LEU A 1 268 ? -10.953 -16.107 7.013 1.00 82.00 268 LEU A N 1
ATOM 2091 C CA . LEU A 1 268 ? -11.043 -17.200 7.976 1.00 82.00 268 LEU A CA 1
ATOM 2092 C C . LEU A 1 268 ? -11.592 -16.716 9.315 1.00 82.00 268 LEU A C 1
ATOM 2094 O O . LEU A 1 268 ? -12.487 -17.347 9.868 1.00 82.00 268 LEU A O 1
ATOM 2098 N N . GLY A 1 269 ? -11.092 -15.600 9.844 1.00 80.69 269 GLY A N 1
ATOM 2099 C CA . GLY A 1 269 ? -11.571 -15.106 11.126 1.00 80.69 269 GLY A CA 1
ATOM 2100 C C . GLY A 1 269 ? -12.953 -14.458 11.051 1.00 80.69 269 GLY A C 1
ATOM 2101 O O . GLY A 1 269 ? -13.702 -14.570 12.016 1.00 80.69 269 GLY A O 1
ATOM 2102 N N . ALA A 1 270 ? -13.357 -13.882 9.914 1.00 81.69 270 ALA A N 1
ATOM 2103 C CA . ALA A 1 270 ? -14.747 -13.473 9.705 1.00 81.69 270 ALA A CA 1
ATOM 2104 C C . ALA A 1 270 ? -15.694 -14.689 9.699 1.00 81.69 270 ALA A C 1
ATOM 2106 O O . ALA A 1 270 ? -16.709 -14.686 10.397 1.00 81.69 270 ALA A O 1
ATOM 2107 N N . LEU A 1 271 ? -15.330 -15.762 8.986 1.00 84.56 271 LEU A N 1
ATOM 2108 C CA . LEU A 1 271 ? -16.079 -17.025 8.979 1.00 84.56 271 LEU A CA 1
ATOM 2109 C C . LEU A 1 271 ? -16.102 -17.680 10.366 1.00 84.56 271 LEU A C 1
ATOM 2111 O O . LEU A 1 271 ? -17.147 -18.143 10.817 1.00 84.56 271 LEU A O 1
ATOM 2115 N N . PHE A 1 272 ? -14.974 -17.683 11.076 1.00 84.12 272 PHE A N 1
ATOM 2116 C CA . PHE A 1 272 ? -14.871 -18.245 12.419 1.00 84.12 272 PHE A CA 1
ATOM 2117 C C . PHE A 1 272 ? -15.666 -17.431 13.448 1.00 84.12 272 PHE A C 1
ATOM 2119 O O . PHE A 1 272 ? -16.347 -18.022 14.285 1.00 84.12 272 PHE A O 1
ATOM 2126 N N . GLY A 1 273 ? -15.656 -16.099 13.358 1.00 79.25 273 GLY A N 1
ATOM 2127 C CA . GLY A 1 273 ? -16.486 -15.218 14.186 1.00 79.25 273 GLY A CA 1
ATOM 2128 C C . GLY A 1 273 ? -17.985 -15.434 13.961 1.00 79.25 273 GLY A C 1
ATOM 2129 O O . GLY A 1 273 ? -18.756 -15.444 14.920 1.00 79.25 273 GLY A O 1
ATOM 2130 N N . ALA A 1 274 ? -18.393 -15.688 12.714 1.00 81.75 274 ALA A N 1
ATOM 2131 C CA . ALA A 1 274 ? -19.769 -16.054 12.374 1.00 81.75 274 ALA A CA 1
ATOM 2132 C C . ALA A 1 274 ? -20.132 -17.500 12.769 1.00 81.75 274 ALA A C 1
ATOM 2134 O O . ALA A 1 274 ? -21.311 -17.822 12.933 1.00 81.75 274 ALA A O 1
ATOM 2135 N N . SER A 1 275 ? -19.139 -18.378 12.933 1.00 86.56 275 SER A N 1
ATOM 2136 C CA . SER A 1 275 ? -19.351 -19.777 13.302 1.00 86.56 275 SER A CA 1
ATOM 2137 C C . SER A 1 275 ? -19.800 -19.948 14.760 1.00 86.56 275 SER A C 1
ATOM 2139 O O . SER A 1 275 ? -19.547 -19.114 15.636 1.00 86.56 275 SER A O 1
ATOM 2141 N N . SER A 1 276 ? -20.407 -21.100 15.056 1.00 85.38 276 SER A N 1
ATOM 2142 C CA . SER A 1 276 ? -20.741 -21.499 16.429 1.00 85.38 276 SER A CA 1
ATOM 2143 C C . SER A 1 276 ? -19.506 -21.610 17.334 1.00 85.38 276 SER A C 1
ATOM 2145 O O . SER A 1 276 ? -19.620 -21.386 18.539 1.00 85.38 276 SER A O 1
ATOM 2147 N N . GLY A 1 277 ? -18.328 -21.892 16.763 1.00 83.81 277 GLY A N 1
ATOM 2148 C CA . GLY A 1 277 ? -17.054 -21.948 17.480 1.00 83.81 277 GLY A CA 1
ATOM 2149 C C . GLY A 1 277 ? -16.636 -20.588 18.041 1.00 83.81 277 GLY A C 1
ATOM 2150 O O . GLY A 1 277 ? -16.341 -20.482 19.232 1.00 83.81 277 GLY A O 1
ATOM 2151 N N . GLY A 1 278 ? -16.703 -19.527 17.229 1.00 81.12 278 GLY A N 1
ATOM 2152 C CA . GLY A 1 278 ? -16.411 -18.160 17.676 1.00 81.12 278 GLY A CA 1
ATOM 2153 C C . GLY A 1 278 ? -17.350 -17.705 18.797 1.00 81.12 278 GLY A C 1
ATOM 2154 O O . GLY A 1 278 ? -16.910 -17.174 19.820 1.00 81.12 278 GLY A O 1
ATOM 2155 N N . GLN A 1 279 ? -18.644 -18.013 18.674 1.00 81.75 279 GLN A N 1
ATOM 2156 C CA . GLN A 1 279 ? -19.623 -17.729 19.728 1.00 81.75 279 GLN A CA 1
ATOM 2157 C C . GLN A 1 279 ? -19.379 -18.544 21.009 1.00 81.75 279 GLN A C 1
ATOM 2159 O O . GLN A 1 279 ? -19.611 -18.043 22.113 1.00 81.75 279 GLN A O 1
ATOM 2164 N N . ALA A 1 280 ? -18.912 -19.791 20.891 1.00 86.88 280 ALA A N 1
ATOM 2165 C CA . ALA A 1 280 ? -18.591 -20.638 22.036 1.00 86.88 280 ALA A CA 1
ATOM 2166 C C . ALA A 1 280 ? -17.413 -20.083 22.849 1.00 86.88 280 ALA A C 1
ATOM 2168 O O . ALA A 1 280 ? -17.484 -20.084 24.077 1.00 86.88 280 ALA A O 1
ATOM 2169 N N . LEU A 1 281 ? -16.384 -19.531 22.194 1.00 85.88 281 LEU A N 1
ATOM 2170 C CA . LEU A 1 281 ? -15.254 -18.892 22.881 1.00 85.88 281 LEU A CA 1
ATOM 2171 C C . LEU A 1 281 ? -15.692 -17.687 23.718 1.00 85.88 281 LEU A C 1
ATOM 2173 O O . LEU A 1 281 ? -15.253 -17.526 24.855 1.00 85.88 281 LEU A O 1
ATOM 2177 N N . ILE A 1 282 ? -16.607 -16.867 23.198 1.00 84.00 282 ILE A N 1
ATOM 2178 C CA . ILE A 1 282 ? -17.141 -15.724 23.947 1.00 84.00 282 ILE A CA 1
ATOM 2179 C C . ILE A 1 282 ? -17.994 -16.201 25.126 1.00 84.00 282 ILE A C 1
ATOM 2181 O O . ILE A 1 282 ? -17.861 -15.681 26.232 1.00 84.00 282 ILE A O 1
ATOM 2185 N N . LYS A 1 283 ? -18.826 -17.233 24.939 1.00 86.25 283 LYS A N 1
ATOM 2186 C CA . LYS A 1 283 ? -19.583 -17.847 26.045 1.00 86.25 283 LYS A CA 1
ATOM 2187 C C . LYS A 1 283 ? -18.657 -18.413 27.122 1.00 86.25 283 LYS A C 1
ATOM 2189 O O . LYS A 1 283 ? -18.918 -18.224 28.308 1.00 86.25 283 LYS A O 1
ATOM 2194 N N . PHE A 1 284 ? -17.563 -19.053 26.724 1.00 89.31 284 PHE A N 1
ATOM 2195 C CA . PHE A 1 284 ? -16.540 -19.551 27.636 1.00 89.31 284 PHE A CA 1
ATOM 2196 C C . PHE A 1 284 ? -15.874 -18.413 28.421 1.00 89.31 284 PHE A C 1
ATOM 2198 O O . PHE A 1 284 ? -15.792 -18.481 29.649 1.00 89.31 284 PHE A O 1
ATOM 2205 N N . ALA A 1 285 ? -15.503 -17.323 27.742 1.00 89.62 285 ALA A N 1
ATOM 2206 C CA . ALA A 1 285 ? -14.959 -16.130 28.383 1.00 89.62 285 ALA A CA 1
ATOM 2207 C C . ALA A 1 285 ? -15.931 -15.546 29.422 1.00 89.62 285 ALA A C 1
ATOM 2209 O O . ALA A 1 285 ? -15.518 -15.266 30.544 1.00 89.62 285 ALA A O 1
ATOM 2210 N N . ILE A 1 286 ? -17.228 -15.449 29.100 1.00 87.75 286 ILE A N 1
ATOM 2211 C CA . ILE A 1 286 ? -18.268 -15.001 30.044 1.00 87.75 286 ILE A CA 1
ATOM 2212 C C . ILE A 1 286 ? -18.336 -15.917 31.271 1.00 87.75 286 ILE A C 1
ATOM 2214 O O . ILE A 1 286 ? -18.424 -15.428 32.395 1.00 87.75 286 ILE A O 1
ATOM 2218 N N . ILE A 1 287 ? -18.297 -17.241 31.092 1.00 90.00 287 ILE A N 1
ATOM 2219 C CA . ILE A 1 287 ? -18.392 -18.195 32.210 1.00 90.00 287 ILE A CA 1
ATOM 2220 C C . ILE A 1 287 ? -17.226 -18.020 33.187 1.00 90.00 287 ILE A C 1
ATOM 2222 O O . ILE A 1 287 ? -17.441 -18.066 34.402 1.00 90.00 287 ILE A O 1
ATOM 2226 N N . ILE A 1 288 ? -16.017 -17.792 32.674 1.00 90.88 288 ILE A N 1
ATOM 2227 C CA . ILE A 1 288 ? -14.823 -17.585 33.501 1.00 90.88 288 ILE A CA 1
ATOM 2228 C C . ILE A 1 288 ? -14.879 -16.229 34.211 1.00 90.88 288 ILE A C 1
ATOM 2230 O O . ILE A 1 288 ? -14.552 -16.138 35.394 1.00 90.88 288 ILE A O 1
ATOM 2234 N N . THR A 1 289 ? -15.333 -15.174 33.531 1.00 89.81 289 THR A N 1
ATOM 2235 C CA . THR A 1 289 ? -15.306 -13.809 34.076 1.00 89.81 289 THR A CA 1
ATOM 2236 C C . THR A 1 289 ? -16.575 -13.404 34.826 1.00 89.81 289 THR A C 1
ATOM 2238 O O . THR A 1 289 ? -16.591 -12.336 35.435 1.00 89.81 289 THR A O 1
ATOM 2241 N N . ARG A 1 290 ? -17.619 -14.249 34.881 1.00 85.12 290 ARG A N 1
ATOM 2242 C CA . ARG A 1 290 ? -18.927 -13.922 35.500 1.00 85.12 290 ARG A CA 1
ATOM 2243 C C . ARG A 1 290 ? -18.871 -13.468 36.961 1.00 85.12 290 ARG A C 1
ATOM 2245 O O . ARG A 1 290 ? -19.799 -12.819 37.424 1.00 85.12 290 ARG A O 1
ATOM 2252 N N . LYS A 1 291 ? -17.825 -13.846 37.704 1.00 86.75 291 LYS A N 1
ATOM 2253 C CA . LYS A 1 291 ? -17.637 -13.465 39.118 1.00 86.75 291 LYS A CA 1
ATOM 2254 C C . LYS A 1 291 ? -16.838 -12.166 39.294 1.00 86.75 291 LYS A C 1
ATOM 2256 O O . LYS A 1 291 ? -16.690 -11.697 40.418 1.00 86.75 291 LYS A O 1
ATOM 2261 N N . LEU A 1 292 ? -16.303 -11.595 38.214 1.00 88.50 292 LEU A N 1
ATOM 2262 C CA . LEU A 1 292 ? -15.520 -10.363 38.254 1.00 88.50 292 LEU A CA 1
ATOM 2263 C C . LEU A 1 292 ? -16.439 -9.141 38.209 1.00 88.50 292 LEU A C 1
ATOM 2265 O O . LEU A 1 292 ? -17.423 -9.109 37.472 1.00 88.50 292 LEU A O 1
ATOM 2269 N N . ARG A 1 293 ? -16.077 -8.091 38.957 1.00 83.31 293 ARG A N 1
ATOM 2270 C CA . ARG A 1 293 ? -16.885 -6.863 39.092 1.00 83.31 293 ARG A CA 1
ATOM 2271 C C . ARG A 1 293 ? -17.131 -6.148 37.759 1.00 83.31 293 ARG A C 1
ATOM 2273 O O . ARG A 1 293 ? -18.135 -5.465 37.623 1.00 83.31 293 ARG A O 1
ATOM 2280 N N . GLY A 1 294 ? -16.238 -6.309 36.778 1.00 80.88 294 GLY A N 1
ATOM 2281 C CA . GLY A 1 294 ? -16.399 -5.713 35.449 1.00 80.88 294 GLY A CA 1
ATOM 2282 C C . GLY A 1 294 ? -17.146 -6.583 34.429 1.00 80.88 294 GLY A C 1
ATOM 2283 O O . GLY A 1 294 ? -17.172 -6.208 33.261 1.00 80.88 294 GLY A O 1
ATOM 2284 N N . GLY A 1 295 ? -17.713 -7.728 34.833 1.00 83.19 295 GLY A N 1
ATOM 2285 C CA . GLY A 1 295 ? -18.642 -8.551 34.045 1.00 83.19 295 GLY A CA 1
ATOM 2286 C C . GLY A 1 295 ? -18.286 -8.697 32.552 1.00 83.19 295 GLY A C 1
ATOM 2287 O O . GLY A 1 295 ? -17.237 -9.264 32.227 1.00 83.19 295 GLY A O 1
ATOM 2288 N N . PRO A 1 296 ? -19.122 -8.189 31.624 1.00 84.12 296 PRO A N 1
ATOM 2289 C CA . PRO A 1 296 ? -18.933 -8.364 30.181 1.00 84.12 296 PRO A CA 1
ATOM 2290 C C . PRO A 1 296 ? -17.703 -7.633 29.626 1.00 84.12 296 PRO A C 1
ATOM 2292 O O . PRO A 1 296 ? -17.180 -8.059 28.603 1.00 84.12 296 PRO A O 1
ATOM 2295 N N . ALA A 1 297 ? -17.184 -6.598 30.297 1.00 87.25 297 ALA A N 1
ATOM 2296 C CA . ALA A 1 297 ? -15.944 -5.943 29.874 1.00 87.25 297 ALA A CA 1
ATOM 2297 C C . ALA A 1 297 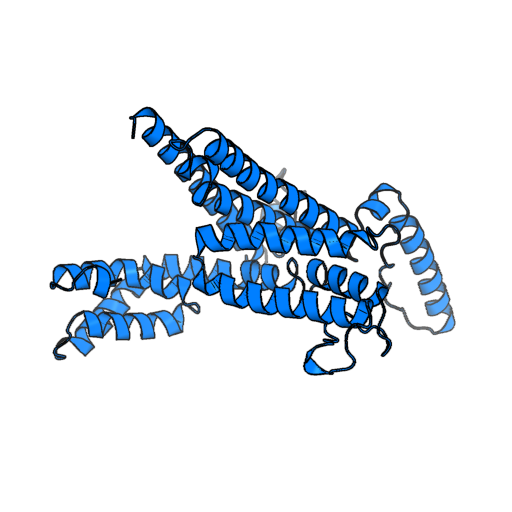? -14.732 -6.873 30.048 1.00 87.25 297 ALA A C 1
ATOM 2299 O O . ALA A 1 297 ? -13.892 -6.979 29.161 1.00 87.25 297 ALA A O 1
ATOM 2300 N N . HIS A 1 298 ? -14.672 -7.630 31.151 1.00 90.12 298 HIS A N 1
ATOM 2301 C CA . HIS A 1 298 ? -13.620 -8.638 31.326 1.00 90.12 298 HIS A CA 1
ATOM 2302 C C . HIS A 1 298 ? -13.825 -9.822 30.378 1.00 90.12 298 HIS A C 1
ATOM 2304 O O . HIS A 1 298 ? -12.854 -10.359 29.851 1.00 90.12 298 HIS A O 1
ATOM 2310 N N . ALA A 1 299 ? -15.081 -10.212 30.125 1.00 89.25 299 ALA A N 1
ATOM 2311 C CA . ALA A 1 299 ? -15.392 -11.231 29.124 1.00 89.25 299 ALA A CA 1
ATOM 2312 C C . ALA A 1 299 ? -14.922 -10.814 27.721 1.00 89.25 299 ALA A C 1
ATOM 2314 O O . ALA A 1 299 ? -14.387 -11.645 26.995 1.00 89.25 299 ALA A O 1
ATOM 2315 N N . ALA A 1 300 ? -15.071 -9.536 27.359 1.00 89.38 300 ALA A N 1
ATOM 2316 C CA . ALA A 1 300 ? -14.597 -9.002 26.089 1.00 89.38 300 ALA A CA 1
ATOM 2317 C C . ALA A 1 300 ? -13.069 -9.075 25.973 1.00 89.38 300 ALA A C 1
ATOM 2319 O O . ALA A 1 300 ? -12.571 -9.520 24.945 1.00 89.38 300 ALA A O 1
ATOM 2320 N N . ILE A 1 301 ? -12.329 -8.734 27.035 1.00 90.38 301 ILE A N 1
ATOM 2321 C CA . ILE A 1 301 ? -10.859 -8.836 27.058 1.00 90.38 301 ILE A CA 1
ATOM 2322 C C . ILE A 1 301 ? -10.411 -10.294 26.899 1.00 90.38 301 ILE A C 1
ATOM 2324 O O . ILE A 1 301 ? -9.599 -10.598 26.031 1.00 90.38 301 ILE A O 1
ATOM 2328 N N . VAL A 1 302 ? -10.961 -11.213 27.700 1.00 91.56 302 VAL A N 1
ATOM 2329 C CA . VAL A 1 302 ? -10.589 -12.640 27.655 1.00 91.56 302 VAL A CA 1
ATOM 2330 C C . VAL A 1 302 ? -11.013 -13.284 26.334 1.00 91.56 302 VAL A C 1
ATOM 2332 O O . VAL A 1 302 ? -10.256 -14.060 25.750 1.00 91.56 302 VAL A O 1
ATOM 2335 N N . GLY A 1 303 ? -12.200 -12.947 25.831 1.00 89.50 303 GLY A N 1
ATOM 2336 C CA . GLY A 1 303 ? -12.698 -13.418 24.542 1.00 89.50 303 GLY A CA 1
ATOM 2337 C C . GLY A 1 303 ? -11.847 -12.906 23.384 1.00 89.50 303 GLY A C 1
ATOM 2338 O O . GLY A 1 303 ? -11.453 -13.695 22.535 1.00 89.50 303 GLY A O 1
ATOM 2339 N N . SER A 1 304 ? -11.489 -11.620 23.393 1.00 89.81 304 SER A N 1
ATOM 2340 C CA . SER A 1 304 ? -10.590 -11.010 22.408 1.00 89.81 304 SER A CA 1
ATOM 2341 C C . SER A 1 304 ? -9.180 -11.598 22.472 1.00 89.81 304 SER A C 1
ATOM 2343 O O . SER A 1 304 ? -8.594 -11.877 21.431 1.00 89.81 304 SER A O 1
ATOM 2345 N N . ALA A 1 305 ? -8.644 -11.867 23.666 1.00 90.81 305 ALA A N 1
ATOM 2346 C CA . ALA A 1 305 ? -7.349 -12.526 23.818 1.00 90.81 305 ALA A CA 1
ATOM 2347 C C . ALA A 1 305 ? -7.370 -13.949 23.236 1.00 90.81 305 ALA A C 1
ATOM 2349 O O . ALA A 1 305 ? -6.495 -14.308 22.454 1.00 90.81 305 ALA A O 1
ATOM 2350 N N . THR A 1 306 ? -8.399 -14.736 23.562 1.00 89.19 306 THR A N 1
ATOM 2351 C CA . THR A 1 306 ? -8.526 -16.137 23.119 1.00 89.19 306 THR A CA 1
ATOM 2352 C C . THR A 1 306 ? -8.854 -16.250 21.629 1.00 89.19 306 THR A C 1
ATOM 2354 O O . THR A 1 306 ? -8.387 -17.156 20.951 1.00 89.19 306 THR A O 1
ATOM 2357 N N . PHE A 1 307 ? -9.665 -15.338 21.094 1.00 87.62 307 PHE A N 1
ATOM 2358 C CA . PHE A 1 307 ? -9.928 -15.269 19.661 1.00 87.62 307 PHE A CA 1
ATOM 2359 C C . PHE A 1 307 ? -8.688 -14.782 18.908 1.00 87.62 307 PHE A C 1
ATOM 2361 O O . PHE A 1 307 ? -8.358 -15.334 17.865 1.00 87.62 307 PHE A O 1
ATOM 2368 N N . GLY A 1 308 ? -7.966 -13.804 19.460 1.00 86.50 308 GLY A N 1
ATOM 2369 C CA . GLY A 1 308 ? -6.758 -13.235 18.868 1.00 86.50 308 GLY A CA 1
ATOM 2370 C C . GLY A 1 308 ? -5.621 -14.241 18.689 1.00 86.50 308 GLY A C 1
ATOM 2371 O O . GLY A 1 308 ? -4.935 -14.187 17.670 1.00 86.50 308 GLY A O 1
ATOM 2372 N N . THR A 1 309 ? -5.453 -15.196 19.613 1.00 86.81 309 THR A N 1
ATOM 2373 C CA . THR A 1 309 ? -4.460 -16.277 19.453 1.00 86.81 309 THR A CA 1
ATOM 2374 C C . THR A 1 309 ? -4.775 -17.210 18.284 1.00 86.81 309 THR A C 1
ATOM 2376 O O . THR A 1 309 ? -3.868 -17.862 17.775 1.00 86.81 309 THR A O 1
ATOM 2379 N N . ILE A 1 310 ? -6.035 -17.266 17.845 1.00 83.12 310 ILE A N 1
ATOM 2380 C CA . ILE A 1 310 ? -6.495 -18.122 16.746 1.00 83.12 310 ILE A CA 1
ATOM 2381 C C . ILE A 1 310 ? -6.588 -17.328 15.438 1.00 83.12 310 ILE A C 1
ATOM 2383 O O . ILE A 1 310 ? -6.196 -17.820 14.384 1.00 83.12 310 ILE A O 1
ATOM 2387 N N . SER A 1 311 ? -7.106 -16.098 15.485 1.00 78.44 311 SER A N 1
ATOM 2388 C CA . SER A 1 311 ? -7.428 -15.307 14.293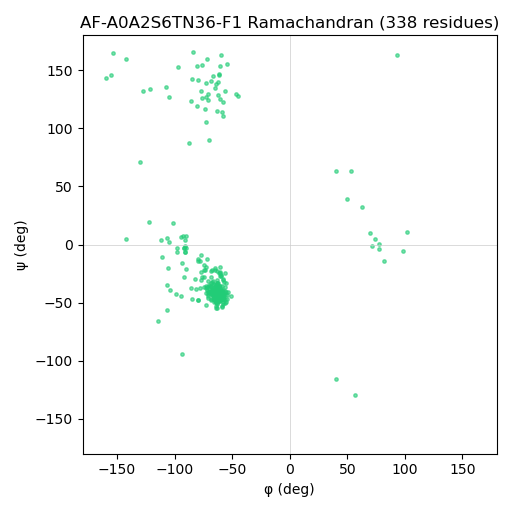 1.00 78.44 311 SER A CA 1
ATOM 2389 C C . SER A 1 311 ? -6.215 -14.656 13.628 1.00 78.44 311 SER A C 1
ATOM 2391 O O . SER A 1 311 ? -6.340 -14.166 12.508 1.00 78.44 311 SER A O 1
ATOM 2393 N N . GLY A 1 312 ? -5.062 -14.598 14.305 1.00 71.50 312 GLY A N 1
ATOM 2394 C CA . GLY A 1 312 ? -3.774 -14.210 13.715 1.00 71.50 312 GLY A CA 1
ATOM 2395 C C . GLY A 1 312 ? -3.606 -12.728 13.345 1.00 71.50 312 GLY A C 1
ATOM 2396 O O . GLY A 1 312 ? -2.532 -12.340 12.894 1.00 71.50 312 GLY A O 1
ATOM 2397 N N . GLY A 1 313 ? -4.620 -11.876 13.546 1.00 76.44 313 GLY A N 1
ATOM 2398 C CA . GLY A 1 313 ? -4.541 -10.451 13.208 1.00 76.44 313 GLY A CA 1
ATOM 2399 C C . GLY A 1 313 ? -5.488 -9.544 14.011 1.00 76.44 313 GLY A C 1
ATOM 2400 O O . GLY A 1 313 ? -6.614 -9.950 14.318 1.00 76.44 313 GLY A O 1
ATOM 2401 N N . PRO A 1 314 ? -5.075 -8.296 14.325 1.00 79.38 314 PRO A N 1
ATOM 2402 C CA . PRO A 1 314 ? -5.847 -7.369 15.159 1.00 79.38 314 PRO A CA 1
ATOM 2403 C C . PRO A 1 314 ? -7.149 -6.907 14.493 1.00 79.38 314 PRO A C 1
ATOM 2405 O O . PRO A 1 314 ? -8.184 -6.858 15.150 1.00 79.38 314 PRO A O 1
ATOM 2408 N N . VAL A 1 315 ? -7.129 -6.640 13.181 1.00 76.69 315 VAL A N 1
ATOM 2409 C CA . VAL A 1 315 ? -8.325 -6.237 12.415 1.00 76.69 315 VAL A CA 1
ATOM 2410 C C . VAL A 1 315 ? -9.395 -7.329 12.476 1.00 76.69 315 VAL A C 1
ATOM 2412 O O . VAL A 1 315 ? -10.561 -7.063 12.754 1.00 76.69 315 VAL A O 1
ATOM 2415 N N . VAL A 1 316 ? -8.973 -8.578 12.286 1.00 76.88 316 VAL A N 1
ATOM 2416 C CA . VAL A 1 316 ? -9.843 -9.757 12.319 1.00 76.88 316 VAL A CA 1
ATOM 2417 C C . VAL A 1 316 ? -10.423 -9.978 13.710 1.00 76.88 316 VAL A C 1
ATOM 2419 O O . VAL A 1 316 ? -11.594 -10.316 13.848 1.00 76.88 316 VAL A O 1
ATOM 2422 N N . ASN A 1 317 ? -9.619 -9.749 14.747 1.00 85.94 317 ASN A N 1
ATOM 2423 C CA . ASN A 1 317 ? -10.051 -9.885 16.129 1.00 85.94 317 ASN A CA 1
ATOM 2424 C C . ASN A 1 317 ? -11.140 -8.863 16.490 1.00 85.94 317 ASN A C 1
ATOM 2426 O O . ASN A 1 317 ? -12.172 -9.239 17.045 1.00 85.94 317 ASN A O 1
ATOM 2430 N N . VAL A 1 318 ? -10.956 -7.591 16.118 1.00 83.12 318 VAL A N 1
ATOM 2431 C CA . VAL A 1 318 ? -11.950 -6.534 16.371 1.00 83.12 318 VAL A CA 1
ATOM 2432 C C . VAL A 1 318 ? -13.239 -6.791 15.590 1.00 83.12 318 VAL A C 1
ATOM 2434 O O . VAL A 1 318 ? -14.321 -6.702 16.164 1.00 83.12 318 VAL A O 1
ATOM 2437 N N . LEU A 1 319 ? -13.152 -7.172 14.311 1.00 79.38 319 LEU A N 1
ATOM 2438 C CA . LEU A 1 319 ? -14.336 -7.477 13.498 1.00 79.38 319 LEU A CA 1
ATOM 2439 C C . LEU A 1 319 ? -15.065 -8.746 13.973 1.00 79.38 319 LEU A C 1
ATOM 2441 O O . LEU A 1 319 ? -16.294 -8.778 14.018 1.00 79.38 319 LEU A O 1
ATOM 2445 N N . GLY A 1 320 ? -14.319 -9.783 14.358 1.00 80.19 320 GLY A N 1
ATOM 2446 C CA . GLY A 1 320 ? -14.873 -11.055 14.816 1.00 80.19 320 GLY A CA 1
ATOM 2447 C C . GLY A 1 320 ? -15.499 -10.966 16.206 1.00 80.19 320 GLY A C 1
ATOM 2448 O O . GLY A 1 320 ? -16.650 -11.351 16.390 1.00 80.19 320 GLY A O 1
ATOM 2449 N N . THR A 1 321 ? -14.770 -10.438 17.193 1.00 85.44 321 THR A N 1
ATOM 2450 C CA . THR A 1 321 ? -15.260 -10.376 18.581 1.00 85.44 321 THR A CA 1
ATOM 2451 C C . THR A 1 321 ? -16.104 -9.141 18.861 1.00 85.44 321 THR A C 1
ATOM 2453 O O . THR A 1 321 ? -17.109 -9.252 19.563 1.00 85.44 321 THR A O 1
ATOM 2456 N N . GLY A 1 322 ? -15.760 -7.986 18.283 1.00 83.94 322 GLY A N 1
ATOM 2457 C CA . GLY A 1 322 ? -16.423 -6.705 18.543 1.00 83.94 322 GLY A CA 1
ATOM 2458 C C . GLY A 1 322 ? -17.905 -6.702 18.176 1.00 83.94 322 GLY A C 1
ATOM 2459 O O . GLY A 1 322 ? -18.724 -6.157 18.914 1.00 83.94 322 GLY A O 1
ATOM 2460 N N . THR A 1 323 ? -18.286 -7.395 17.100 1.00 81.12 323 THR A N 1
ATOM 2461 C CA . THR A 1 323 ? -19.697 -7.542 16.689 1.00 81.12 323 THR A CA 1
ATOM 2462 C C . THR A 1 323 ? -20.563 -8.235 17.744 1.00 81.12 323 THR A C 1
ATOM 2464 O O . THR A 1 323 ? -21.774 -8.020 17.786 1.00 81.12 323 THR A O 1
ATOM 2467 N N . LEU A 1 324 ? -19.954 -9.025 18.631 1.00 80.75 324 LEU A N 1
ATOM 2468 C CA . LEU A 1 324 ? -20.632 -9.754 19.700 1.00 80.75 324 LEU A CA 1
ATOM 2469 C C . LEU A 1 324 ? -20.427 -9.092 21.071 1.00 80.75 324 LEU A C 1
ATOM 2471 O O . LEU A 1 324 ? -21.365 -9.029 21.869 1.00 80.75 324 LEU A O 1
ATOM 2475 N N . THR A 1 325 ? -19.231 -8.575 21.359 1.00 86.62 325 THR A N 1
ATOM 2476 C CA . THR A 1 325 ? -18.879 -8.001 22.667 1.00 86.62 325 THR A CA 1
ATOM 2477 C C . THR A 1 325 ? -19.373 -6.567 22.841 1.00 86.62 325 THR A C 1
ATOM 2479 O O . THR A 1 325 ? -19.884 -6.248 23.914 1.00 86.62 325 THR A O 1
ATOM 2482 N N . ILE A 1 326 ? -19.324 -5.721 21.805 1.00 90.31 326 ILE A N 1
ATOM 2483 C CA . ILE A 1 326 ? -19.749 -4.312 21.897 1.00 90.31 326 ILE A CA 1
ATOM 2484 C C . ILE A 1 326 ? -21.251 -4.216 22.225 1.00 90.31 326 ILE A C 1
ATOM 2486 O O . ILE A 1 326 ? -21.602 -3.568 23.218 1.00 90.31 326 ILE A O 1
ATOM 2490 N N . PRO A 1 327 ? -22.171 -4.906 21.512 1.00 86.81 327 PRO A N 1
ATOM 2491 C CA . PRO A 1 327 ? -23.590 -4.878 21.868 1.00 86.81 327 PRO A CA 1
ATOM 2492 C C . PRO A 1 327 ? -23.866 -5.479 23.248 1.00 86.81 327 PRO A C 1
ATOM 2494 O O . PRO A 1 327 ? -24.762 -5.019 23.953 1.00 86.81 327 PRO A O 1
ATOM 2497 N N . MET A 1 328 ? -23.103 -6.497 23.652 1.00 85.81 328 MET A N 1
ATOM 2498 C CA . MET A 1 328 ? -23.222 -7.111 24.975 1.00 85.81 328 MET A CA 1
ATOM 2499 C C . MET A 1 328 ? -22.835 -6.132 26.091 1.00 85.81 328 MET A C 1
ATOM 2501 O O . MET A 1 328 ? -23.560 -6.026 27.077 1.00 85.81 328 MET A O 1
ATOM 2505 N N . MET A 1 329 ? -21.737 -5.389 25.930 1.00 90.25 329 MET A N 1
ATOM 2506 C CA . MET A 1 329 ? -21.317 -4.356 26.879 1.00 90.25 329 MET A CA 1
ATOM 2507 C C . MET A 1 329 ? -22.351 -3.228 26.961 1.00 90.25 329 MET A C 1
ATOM 2509 O O . MET A 1 329 ? -22.757 -2.847 28.060 1.00 90.25 329 MET A O 1
ATOM 2513 N N . MET A 1 330 ? -22.854 -2.744 25.822 1.00 90.31 330 MET A N 1
ATOM 2514 C CA . MET A 1 330 ? -23.889 -1.703 25.805 1.00 90.31 330 MET A CA 1
ATOM 2515 C C . MET A 1 330 ? -25.184 -2.153 26.499 1.00 90.31 330 MET A C 1
ATOM 2517 O O . MET A 1 330 ? -25.746 -1.395 27.286 1.00 90.31 330 MET A O 1
ATOM 2521 N N . LYS A 1 331 ? -25.630 -3.402 26.292 1.00 86.19 331 LYS A N 1
ATOM 2522 C CA . LYS A 1 331 ? -26.822 -3.966 26.961 1.00 86.19 331 LYS A CA 1
ATOM 2523 C C . LYS A 1 331 ? -26.713 -4.008 28.488 1.00 86.19 331 LYS A C 1
ATOM 2525 O O . LYS A 1 331 ? -27.736 -4.013 29.162 1.00 86.19 331 LYS A O 1
ATOM 2530 N N . VAL A 1 332 ? -25.496 -4.045 29.028 1.00 85.94 332 VAL A N 1
ATOM 2531 C CA . VAL A 1 332 ? -25.230 -4.070 30.477 1.00 85.94 332 VAL A CA 1
ATOM 2532 C C . VAL A 1 332 ? -25.042 -2.657 31.057 1.00 85.94 332 VAL A C 1
ATOM 2534 O O . VAL A 1 332 ? -24.924 -2.499 32.267 1.00 85.94 332 VAL A O 1
ATOM 2537 N N . GLY A 1 333 ? -25.080 -1.614 30.220 1.00 86.88 333 GLY A N 1
ATOM 2538 C CA . GLY A 1 333 ? -25.041 -0.213 30.651 1.00 86.88 333 GLY A CA 1
ATOM 2539 C C . GLY A 1 333 ? -23.687 0.478 30.482 1.00 86.88 333 GLY A C 1
ATOM 2540 O O . GLY A 1 333 ? -23.510 1.594 30.972 1.00 86.88 333 GLY A O 1
ATOM 2541 N N . PHE A 1 334 ? -22.726 -0.136 29.782 1.00 88.94 334 PHE A N 1
ATOM 2542 C CA . PHE A 1 334 ? -21.499 0.566 29.402 1.00 88.94 334 PHE A CA 1
ATOM 2543 C C . PHE A 1 334 ? -21.805 1.659 28.371 1.00 88.94 334 PHE A C 1
ATOM 2545 O O . PHE A 1 334 ? -22.606 1.470 27.454 1.00 88.94 334 PHE A O 1
ATOM 2552 N N . ARG A 1 335 ? -21.139 2.814 28.507 1.00 90.88 335 ARG A N 1
ATOM 2553 C CA . ARG A 1 335 ? -21.247 3.909 27.532 1.00 90.88 335 ARG A CA 1
ATOM 2554 C C . ARG A 1 335 ? -20.736 3.424 26.168 1.00 90.88 335 ARG A C 1
ATOM 2556 O O . ARG A 1 335 ? -19.693 2.772 26.152 1.00 90.88 335 ARG A O 1
ATOM 2563 N N . PRO A 1 336 ? -21.379 3.788 25.043 1.00 89.50 336 PRO A N 1
ATOM 2564 C CA . PRO A 1 336 ? -20.932 3.381 23.709 1.00 89.50 336 PRO A CA 1
ATOM 2565 C C . PRO A 1 336 ? -19.449 3.677 23.460 1.00 89.50 336 PRO A C 1
ATOM 2567 O O . PRO A 1 336 ? -18.718 2.784 23.070 1.00 89.50 336 PRO A O 1
ATOM 2570 N N . THR A 1 337 ? -18.983 4.869 23.849 1.00 89.31 337 THR A N 1
ATOM 2571 C CA . THR A 1 337 ? -17.577 5.298 23.718 1.00 89.31 337 THR A CA 1
ATOM 2572 C C . THR A 1 337 ? -16.580 4.490 24.550 1.00 89.31 337 THR A C 1
ATOM 2574 O O . THR A 1 337 ? -15.383 4.578 24.320 1.00 89.31 337 THR A O 1
ATOM 2577 N N . PHE A 1 338 ? -17.043 3.792 25.589 1.00 86.44 338 PHE A N 1
ATOM 2578 C CA . PHE A 1 338 ? -16.204 2.890 26.382 1.00 86.44 338 PHE A CA 1
ATOM 2579 C C . PHE A 1 338 ? -16.259 1.457 25.840 1.00 86.44 338 PHE A C 1
ATOM 2581 O O . PHE A 1 338 ? -15.318 0.693 26.028 1.00 86.44 338 PHE A O 1
ATOM 2588 N N . ALA A 1 339 ? -17.371 1.075 25.208 1.00 83.88 339 ALA A N 1
ATOM 2589 C CA . ALA A 1 339 ? -17.562 -0.257 24.654 1.00 83.88 339 ALA A CA 1
ATOM 2590 C C . ALA A 1 339 ? -16.823 -0.465 23.324 1.00 83.88 339 ALA A C 1
ATOM 2592 O O . ALA A 1 339 ? -16.422 -1.595 23.057 1.00 83.88 339 ALA A O 1
ATOM 2593 N N . GLY A 1 340 ? -16.639 0.587 22.519 1.00 69.75 340 GLY A N 1
ATOM 2594 C CA . GLY A 1 340 ? -15.953 0.523 21.227 1.00 69.75 340 GLY A CA 1
ATOM 2595 C C . GLY A 1 340 ? -15.662 1.891 20.639 1.00 69.75 340 GLY A C 1
ATOM 2596 O O . GLY A 1 340 ? -16.566 2.756 20.701 1.00 69.75 340 GLY A O 1
#

Sequence (340 aa):
MTEAENNRENFVNKIALFLGFILVVMGMANNLPNVPGLVETIRLIPGLEGLPRLSKYNPEYFFPITFSFMVVISVLGASFARTWWTQPIHKRTLGIALDVSVFLITIVVVAVYLIEHDQVCLIDQFTGERARLMAEDAARAKEQAAIFGTVFKEELPDCQATSGAWVLPLLLAAIAIYFIYIIKVWGFPIVAVAIVVTLYTVVTAAVWYFGWSDNRYLTTAIGTINDGVRNYSAGVIAARNALTMDSNGLLGQFLNITVNVVFPYVVLGALFGASSGGQALIKFAIIITRKLRGGPAHAAIVGSATFGTISGGPVVNVLGTGTLTIPMMMKVGFRPTFAG

Foldseek 3Di:
DDPVLVVVLVVLVVVLVVLVVVLLVLLVQQQDPPDPCPVVVQCPPPPRVPPDDSYNPDLLPSLLVSVLSVLSSLCSVQQQLSVCVVPPPVSNVVSVVLSVLLNVLSVVLNVLQQCQALVRVPVCVVVVVQVVVQVVLVVVQVVVCVVVVDRDDRDRDGRPDHPQLVLLVSLVSNLVSVLVSCCRVPNDPVSVVVCVVVCQVVQLCVCQVVVVDPDPSSNDCVQQDDPNDGDSRSVRVSSSCCDHPQPRHPSHVVSCCCSNPVSVLLVVLLVCLVDPNLVVLLVVLQVVCVPPPLRLVSSLVSSLVVSCVVSVDPVSSCNSSLVPSLVVSVVVPDDSVVSD

Mean predicted aligned error: 9.42 Å

Secondary structure (DSSP, 8-state):
--HHHHHHHHHHHHHHHHHHHHHHHHHHHHT----TTHHHHHHTSTT-TTPPPSSS--HHHHHHHHHHHHHHHHHHHH-HHHHTTTS-HHHHHHHHHHHHHHHHHHHHHHHHHHHH-TTT-HHHHHHSHHHHHHHHHHHHHHHHHHHHSS----PPPPPSS--GGGHHHHHHHHHHHHHHHHHHHH-HHHHHHHHHHHHHHHHHHHHHHTT----TTTS--TTTEETTEE-HHHHHHHHHHHHH-TTT-TTTHHHHHIIIIIHHHHHHHHHHHHSHHHHHHHHHHHHHHTTSTTHHHHHHHHHHHHHHHHH-SHHHHHHHHHHHHHHHHHHTT--HHHH-

Solvent-accessible surface area (backbone atoms only — not comparable to full-atom values): 18266 Å² total; per-residue (Å²): 132,55,75,68,55,54,54,51,51,54,49,46,51,50,49,32,51,51,53,50,48,51,51,50,52,54,33,48,36,39,62,46,75,89,57,84,62,55,66,61,58,50,46,71,39,92,91,40,69,81,63,72,76,74,35,66,61,62,59,88,62,49,31,52,52,52,52,50,52,51,50,53,38,48,46,66,74,60,38,44,31,68,73,25,60,90,46,61,68,72,52,24,52,50,16,42,51,54,52,51,46,50,54,52,45,49,54,49,52,44,50,52,33,39,26,62,21,67,91,58,15,46,56,28,56,74,71,45,51,49,62,52,51,51,54,50,50,53,49,52,39,51,53,49,21,71,74,71,75,45,86,61,78,86,72,81,67,76,61,81,64,61,72,56,78,54,40,38,63,50,49,54,51,41,52,52,52,50,48,61,49,45,29,69,73,75,34,56,77,72,45,49,57,52,50,53,53,52,50,48,55,52,52,14,41,47,28,48,75,72,64,74,52,89,48,71,92,48,36,58,58,85,47,25,54,45,97,90,42,76,44,71,66,24,34,28,51,37,41,45,40,43,43,43,31,57,85,75,3,60,56,22,34,56,37,46,46,41,44,73,45,48,45,55,36,41,52,51,19,45,53,39,34,74,32,73,64,41,49,46,48,40,53,50,23,37,67,73,26,62,87,43,96,60,34,59,59,51,12,37,52,48,22,38,53,61,45,32,76,71,27,76,37,71,71,28,26,49,63,28,43,39,72,59,38,29,61,51,26,40,76,74,68,45,54,64,81,78,46,99